Protein AF-A0A960SFA5-F1 (afdb_monomer_lite)

Sequence (368 aa):
MGEITSSYRRWLYASALLFLMIATEPLAAQTRSFDIEAGDANATLREFAKQARADVVMDRMDVQGVQTKEVSGLLEPRIALELMLQDTLLIFNEDQETGAFAVTRAPAAMLEPDAYSSAASSLDANQQLMQETEMNTSRNNWLKTLTAVLSIGLVGSGGQLAAQDNADDIFELSPFTVDESSDVGYLATNTLAGTRLNTELKDVGAAISVMTEEFFNDTGATDGATALSYALNIDVGGDQGNYAGGFTAGPTGSDQSEQRKTPQAGQRVRGLDAASLTRDYFLTDIPFDTYNTSRVTISRGPNSLLFGIGSPGGVINNSLKKANVGSNFNEISLRLGERSSHRETIDINRVILDGRLAIRIAGLNDKF

Foldseek 3Di:
DYDDDDDDDDDDDDDDDDDDDDPDDPPQQAWWFDWFAWAQQVVRVVSLCVRSVAAEAEDCVFRPPWIFHTAGDGGRSVVSVCNRCPPHQKDWDADPVRRHIYIGGHDCVVVDPPPCPVVVVVVVVVVVVVVVVPPPDDDDDDDDDDDDDDDDDDDDDDDDDDDDDDDPPPDPDDPQDDDCPPADQQDDQFDCPQPVHTGGPVPRPFDKHKGFLNNCVVQVPWWQQSVQLPPPQKFADDPNHPDPPWPDQDPVGHDCVVCVVAVNQRMAGNPAGRAFEEEVLHGDSHTDTSLFFGMWMATAAAPCVPRVRGDRRYYTYTYTDDADLADWDWDWDWDADPPRWIKIKIWTKANPDHPPDIDIDIDIDTDD

Secondary structure (DSSP, 8-st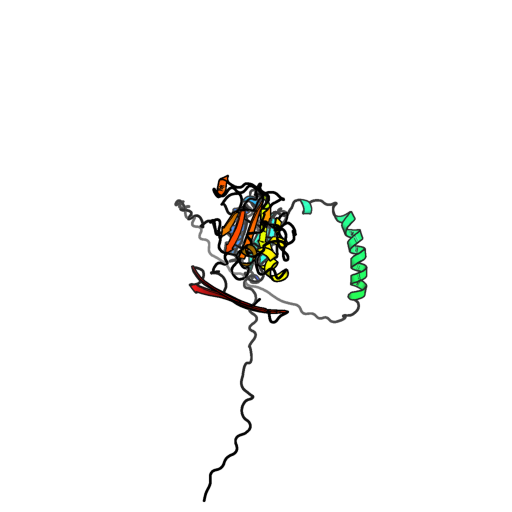ate):
--------------------------GGGS-EEEEE-SEEHHHHHHHHHHHHT--EEE-HHHHTT-EEPPEEEEE-HHHHHHHHHTTSSEEEEE-TTT--EEEEEPPGGGS-TTTTTTTHHHHHHHHHHHHHHHTT------------------------------------PPP----STT-BTTB--EESTTTSS-EEGGG--S-EEEEEHHHHHHHT--BHHHHHHTSTTEEEBSTTSSBS--S-EETTEE--TTTTT-GGGSEEETTTBPPEEEETTEE--SPPBTTSEEEEEEEES--HHHHS---TTEEEEEEEP---SS--EEEEEEEE-GGG-EEEEEEEEEEEETTTEEEEEEEEEEE-

Structure (mmCIF, N/CA/C/O backbone):
data_AF-A0A960SFA5-F1
#
_entry.id   AF-A0A960SFA5-F1
#
loop_
_atom_site.group_PDB
_atom_site.id
_atom_site.type_symbol
_atom_site.label_atom_id
_atom_site.label_alt_id
_atom_site.label_comp_id
_atom_site.label_asym_id
_atom_site.label_entity_id
_atom_site.label_seq_id
_atom_site.pdbx_PDB_ins_code
_atom_site.Cartn_x
_atom_site.Cartn_y
_atom_site.Cartn_z
_atom_site.occupancy
_atom_site.B_iso_or_equiv
_atom_site.auth_seq_id
_atom_site.auth_comp_id
_atom_site.auth_asym_id
_atom_site.auth_atom_id
_atom_site.pdbx_PDB_model_num
ATOM 1 N N . MET A 1 1 ? -16.736 -62.379 -46.482 1.00 38.84 1 MET A N 1
ATOM 2 C CA . MET A 1 1 ? -16.509 -62.678 -45.050 1.00 38.84 1 MET A CA 1
ATOM 3 C C . MET A 1 1 ? -16.143 -61.366 -44.381 1.00 38.84 1 MET A C 1
ATOM 5 O O . MET A 1 1 ? -15.127 -60.823 -44.767 1.00 38.84 1 MET A O 1
ATOM 9 N N . GLY A 1 2 ? -16.884 -60.725 -43.489 1.00 34.78 2 GLY A N 1
ATOM 10 C CA . GLY A 1 2 ? -18.150 -60.959 -42.799 1.00 34.78 2 GLY A CA 1
ATOM 11 C C . GLY A 1 2 ? -18.221 -59.874 -41.706 1.00 34.78 2 GLY A C 1
ATOM 12 O O . GLY A 1 2 ? -17.203 -59.660 -41.063 1.00 34.78 2 GLY A O 1
ATOM 13 N N . GLU A 1 3 ? -19.352 -59.155 -41.646 1.00 40.44 3 GLU A N 1
ATOM 14 C CA . GLU A 1 3 ? -20.010 -58.410 -40.536 1.00 40.44 3 GLU A CA 1
ATOM 15 C C . GLU A 1 3 ? -19.134 -57.855 -39.380 1.00 40.44 3 GLU A C 1
ATOM 17 O O . GLU A 1 3 ? -18.273 -58.530 -38.838 1.00 40.44 3 GLU A O 1
ATOM 22 N N . ILE A 1 4 ? -19.329 -56.621 -38.897 1.00 44.38 4 ILE A N 1
ATOM 23 C CA . ILE A 1 4 ? -20.439 -56.248 -38.001 1.00 44.38 4 ILE A CA 1
ATOM 24 C C . ILE A 1 4 ? -20.664 -54.718 -38.019 1.00 44.38 4 ILE A C 1
ATOM 26 O O . ILE A 1 4 ? -19.744 -53.905 -38.049 1.00 44.38 4 ILE A O 1
ATOM 30 N N . THR A 1 5 ? -21.944 -54.367 -37.990 1.00 49.69 5 THR A N 1
ATOM 31 C CA . THR A 1 5 ? -22.616 -53.060 -37.968 1.00 49.69 5 THR A CA 1
ATOM 32 C C . THR A 1 5 ? -22.427 -52.238 -36.678 1.00 49.69 5 THR A C 1
ATOM 34 O O . THR A 1 5 ? -22.402 -52.811 -35.596 1.00 49.69 5 THR A O 1
ATOM 37 N N . SER A 1 6 ? -22.515 -50.902 -36.737 1.00 35.38 6 SER A N 1
ATOM 38 C CA . SER A 1 6 ? -23.718 -50.160 -36.287 1.00 35.38 6 SER A CA 1
ATOM 39 C C . SER A 1 6 ? -23.480 -48.660 -36.026 1.00 35.38 6 SER A C 1
ATOM 41 O O . SER A 1 6 ? -22.471 -48.201 -35.504 1.00 35.38 6 SER A O 1
ATOM 43 N N . SER A 1 7 ? -24.495 -47.915 -36.436 1.00 45.75 7 SER A N 1
ATOM 44 C CA . SER A 1 7 ? -24.869 -46.530 -36.182 1.00 45.75 7 SER A CA 1
ATOM 45 C C . SER A 1 7 ? -24.975 -46.126 -34.704 1.00 45.75 7 SER A C 1
ATOM 47 O O . SER A 1 7 ? -25.856 -46.642 -34.032 1.00 45.75 7 SER A O 1
ATOM 49 N N . TYR A 1 8 ? -24.246 -45.092 -34.259 1.00 39.62 8 TYR A N 1
ATOM 50 C CA . TYR A 1 8 ? -24.641 -44.234 -33.123 1.00 39.62 8 TYR A CA 1
ATOM 51 C C . TYR A 1 8 ? -24.090 -42.805 -33.293 1.00 39.62 8 TYR A C 1
ATOM 53 O O . TYR A 1 8 ? -22.993 -42.460 -32.866 1.00 39.62 8 TYR A O 1
ATOM 61 N N . ARG A 1 9 ? -24.883 -41.948 -33.943 1.00 42.66 9 ARG A N 1
ATOM 62 C CA . ARG A 1 9 ? -24.791 -40.482 -33.873 1.00 42.66 9 ARG A CA 1
ATOM 63 C C . ARG A 1 9 ? -26.054 -40.005 -33.155 1.00 42.66 9 ARG A C 1
ATOM 65 O O . ARG A 1 9 ? -27.131 -40.466 -33.521 1.00 42.66 9 ARG A O 1
ATOM 72 N N . ARG A 1 10 ? -25.905 -39.018 -32.259 1.00 39.81 10 ARG A N 1
ATOM 73 C CA . ARG A 1 10 ? -26.945 -38.256 -31.524 1.00 39.81 10 ARG A CA 1
ATOM 74 C C . ARG A 1 10 ? -27.332 -38.811 -30.149 1.00 39.81 10 ARG A C 1
ATOM 76 O O . ARG A 1 10 ? -28.378 -39.418 -30.034 1.00 39.81 10 ARG A O 1
ATOM 83 N N . TRP A 1 11 ? -26.541 -38.505 -29.124 1.00 32.34 11 TRP A N 1
ATOM 84 C CA . TRP A 1 11 ? -26.987 -38.300 -27.735 1.00 32.34 11 TRP A CA 1
ATOM 85 C C . TRP A 1 11 ? -25.894 -37.490 -27.030 1.00 32.34 11 TRP A C 1
ATOM 87 O O . TRP A 1 11 ? -24.800 -38.016 -26.883 1.00 32.34 11 TRP A O 1
ATOM 97 N N . LEU A 1 12 ? -26.158 -36.217 -26.699 1.00 33.28 12 LEU A N 1
ATOM 98 C CA . LEU A 1 12 ? -25.535 -35.442 -25.601 1.00 33.28 12 LEU A CA 1
ATOM 99 C C . LEU A 1 12 ? -26.013 -33.973 -25.622 1.00 33.28 12 LEU A C 1
ATOM 101 O O . LEU A 1 12 ? -25.223 -33.047 -25.717 1.00 33.28 12 LEU A O 1
ATOM 105 N N . TYR A 1 13 ? -27.327 -33.756 -25.537 1.00 38.66 13 TYR A N 1
ATOM 106 C CA . TYR A 1 13 ? -27.895 -32.496 -25.043 1.00 38.66 13 TYR A CA 1
ATOM 107 C C . TYR A 1 13 ? -29.234 -32.820 -24.391 1.00 38.66 13 TYR A C 1
ATOM 109 O O . TYR A 1 13 ? -30.204 -33.040 -25.107 1.00 38.66 13 TYR A O 1
ATOM 117 N N . ALA A 1 14 ? -29.249 -32.923 -23.060 1.00 32.28 14 ALA A N 1
ATOM 118 C CA . ALA A 1 14 ? -30.380 -32.623 -22.174 1.00 32.28 14 ALA A CA 1
ATOM 119 C C . ALA A 1 14 ? -30.198 -33.352 -20.836 1.00 32.28 14 ALA A C 1
ATOM 121 O O . ALA A 1 14 ? -30.619 -34.495 -20.695 1.00 32.28 14 ALA A O 1
ATOM 122 N N . SER A 1 15 ? -29.636 -32.669 -19.840 1.00 29.66 15 SER A N 1
ATOM 123 C CA . SER A 1 15 ? -30.100 -32.827 -18.458 1.00 29.66 15 SER A CA 1
ATOM 124 C C . SER A 1 15 ? -29.521 -31.742 -17.552 1.00 29.66 15 SER A C 1
ATOM 126 O O . SER A 1 15 ? -28.318 -31.703 -17.327 1.00 29.66 15 SER A O 1
ATOM 128 N N . ALA A 1 16 ? -30.447 -30.952 -17.006 1.00 32.12 16 ALA A N 1
ATOM 129 C CA . ALA A 1 16 ? -30.447 -30.375 -15.665 1.00 32.12 16 ALA A CA 1
ATOM 130 C C . ALA A 1 16 ? -29.378 -29.332 -15.299 1.00 32.12 16 ALA A C 1
ATOM 132 O O . ALA A 1 16 ? -28.232 -29.663 -15.032 1.00 32.12 16 ALA A O 1
ATOM 133 N N . LEU A 1 17 ? -29.834 -28.091 -15.099 1.00 33.06 17 LEU A N 1
ATOM 134 C CA . LEU A 1 17 ? -29.766 -27.454 -13.778 1.00 33.06 17 LEU A CA 1
ATOM 135 C C . LEU A 1 17 ? -30.776 -26.300 -13.718 1.00 33.06 17 LEU A C 1
ATOM 137 O O . LEU A 1 17 ? -30.570 -25.216 -14.253 1.00 33.06 17 LEU A O 1
ATOM 141 N N . LEU A 1 18 ? -31.911 -26.602 -13.092 1.00 32.28 18 LEU A N 1
ATOM 142 C CA . LEU A 1 18 ? -32.918 -25.651 -12.646 1.00 32.28 18 LEU A CA 1
ATOM 143 C C . LEU A 1 18 ? -32.397 -25.072 -11.321 1.00 32.28 18 LEU A C 1
ATOM 145 O O . LEU A 1 18 ? -32.406 -25.774 -10.312 1.00 32.28 18 LEU A O 1
ATOM 149 N N . PHE A 1 19 ? -31.880 -23.844 -11.326 1.00 33.53 19 PHE A N 1
ATOM 150 C CA . PHE A 1 19 ? -31.484 -23.169 -10.090 1.00 33.53 19 PHE A CA 1
ATOM 151 C C . PHE A 1 19 ? -32.724 -22.540 -9.452 1.00 33.53 19 PHE A C 1
ATOM 153 O O . PHE A 1 19 ? -33.324 -21.609 -9.986 1.00 33.53 19 PHE A O 1
ATOM 160 N N . LEU A 1 20 ? -33.124 -23.105 -8.317 1.00 29.73 20 LEU A N 1
ATOM 161 C CA . LEU A 1 20 ? -34.130 -22.556 -7.422 1.00 29.73 20 LEU A CA 1
ATOM 162 C C . LEU A 1 20 ? -33.494 -21.355 -6.699 1.00 29.73 20 LEU A C 1
ATOM 164 O O . LEU A 1 20 ? -32.672 -21.540 -5.805 1.00 29.73 20 LEU A O 1
ATOM 168 N N . MET A 1 21 ? -33.837 -20.132 -7.108 1.00 29.00 21 MET A N 1
ATOM 169 C CA . MET A 1 21 ? -33.528 -18.921 -6.342 1.00 29.00 21 MET A CA 1
ATOM 170 C C . MET A 1 21 ? -34.365 -18.943 -5.060 1.00 29.00 21 MET A C 1
ATOM 172 O O . MET A 1 21 ? -35.566 -18.678 -5.083 1.00 29.00 21 MET A O 1
ATOM 176 N N . ILE A 1 22 ? -33.733 -19.292 -3.943 1.00 36.62 22 ILE A N 1
ATOM 177 C CA . ILE A 1 22 ? -34.253 -18.978 -2.616 1.00 36.62 22 ILE A CA 1
ATOM 178 C C . ILE A 1 22 ? -33.816 -17.539 -2.352 1.00 36.62 22 ILE A C 1
ATOM 180 O O . ILE A 1 22 ? -32.625 -17.278 -2.207 1.00 36.62 22 ILE A O 1
ATOM 184 N N . ALA A 1 23 ? -34.764 -16.604 -2.350 1.00 30.61 23 ALA A N 1
ATOM 185 C CA . ALA A 1 23 ? -34.521 -15.266 -1.835 1.00 30.61 23 ALA A CA 1
ATOM 186 C C . ALA A 1 23 ? -34.274 -15.394 -0.326 1.00 30.61 23 ALA A C 1
ATOM 188 O O . ALA A 1 23 ? -35.199 -15.633 0.448 1.00 30.61 23 ALA A O 1
ATOM 189 N N . THR A 1 24 ? -33.013 -15.328 0.084 1.00 36.66 24 THR A N 1
ATOM 190 C CA . THR A 1 24 ? -32.642 -15.089 1.476 1.00 36.66 24 THR A CA 1
ATOM 191 C C . THR A 1 24 ? -32.819 -13.601 1.722 1.00 36.66 24 THR A C 1
ATOM 193 O O . THR A 1 24 ? -32.033 -12.798 1.222 1.00 36.66 24 THR A O 1
ATOM 196 N N . GLU A 1 25 ? -33.878 -13.220 2.431 1.00 41.34 25 GLU A N 1
ATOM 197 C CA . GLU A 1 25 ? -33.972 -11.858 2.953 1.00 41.34 25 GLU A CA 1
ATOM 198 C C . GLU A 1 25 ? -32.795 -11.612 3.916 1.00 41.34 25 GLU A C 1
ATOM 200 O O . GLU A 1 25 ? -32.443 -12.520 4.682 1.00 41.34 25 GLU A O 1
ATOM 205 N N . PRO A 1 26 ? -32.154 -10.429 3.874 1.00 45.69 26 PRO A N 1
ATOM 206 C CA . PRO A 1 26 ? -31.076 -10.102 4.796 1.00 45.69 26 PRO A CA 1
ATOM 207 C C . PRO A 1 26 ? -31.598 -10.158 6.236 1.00 45.69 26 PRO A C 1
ATOM 209 O O . PRO A 1 26 ? -32.671 -9.645 6.555 1.00 45.69 26 PRO A O 1
ATOM 212 N N . LEU A 1 27 ? -30.819 -10.785 7.121 1.00 50.41 27 LEU A N 1
ATOM 213 C CA . LEU A 1 27 ? -31.164 -11.060 8.524 1.00 50.41 27 LEU A CA 1
ATOM 214 C C . LEU A 1 27 ? -31.522 -9.788 9.334 1.00 50.41 27 LEU A C 1
ATOM 216 O O . LEU A 1 27 ? -32.159 -9.889 10.384 1.00 50.41 27 LEU A O 1
ATOM 220 N N . ALA A 1 28 ? -31.140 -8.609 8.829 1.00 51.91 28 ALA A N 1
ATOM 221 C CA . ALA A 1 28 ? -31.316 -7.297 9.446 1.00 51.91 28 ALA A CA 1
ATOM 222 C C . ALA A 1 28 ? -32.725 -6.685 9.292 1.00 51.91 28 ALA A C 1
ATOM 224 O O . ALA A 1 28 ? -33.104 -5.838 10.097 1.00 51.91 28 ALA A O 1
ATOM 225 N N . ALA A 1 29 ? -33.541 -7.139 8.331 1.00 55.12 29 ALA A N 1
ATOM 226 C CA . ALA A 1 29 ? -34.894 -6.599 8.112 1.00 55.12 29 ALA A CA 1
ATOM 227 C C . ALA A 1 29 ? -35.956 -7.165 9.081 1.00 55.12 29 ALA A C 1
ATOM 229 O O . ALA A 1 29 ? -37.136 -6.825 9.014 1.00 55.12 29 ALA A O 1
ATOM 230 N N . GLN A 1 30 ? -35.568 -8.063 9.991 1.00 66.75 30 GLN A N 1
ATOM 231 C CA . GLN A 1 30 ? -36.494 -8.665 10.943 1.00 66.75 30 GLN A CA 1
ATOM 232 C C . GLN A 1 30 ? -36.740 -7.719 12.126 1.00 66.75 30 GLN A C 1
ATOM 234 O O . GLN A 1 30 ? -35.808 -7.361 12.844 1.00 66.75 30 GLN A O 1
ATOM 239 N N . THR A 1 31 ? -38.003 -7.366 12.377 1.00 81.00 31 THR A N 1
ATOM 240 C CA . THR A 1 31 ? -38.390 -6.559 13.543 1.00 81.00 31 THR A CA 1
ATOM 241 C C . THR A 1 31 ? -37.970 -7.235 14.853 1.00 81.00 31 THR A C 1
ATOM 243 O O . THR A 1 31 ? -38.150 -8.441 15.059 1.00 81.00 31 THR A O 1
ATOM 246 N N . ARG A 1 32 ? -37.378 -6.447 15.753 1.00 83.94 32 ARG A N 1
ATOM 247 C CA . ARG A 1 32 ? -36.910 -6.861 17.080 1.00 83.94 32 ARG A CA 1
ATOM 248 C C . ARG A 1 32 ? -37.584 -6.008 18.145 1.00 83.94 32 ARG A C 1
ATOM 250 O O . ARG A 1 32 ? -37.985 -4.876 17.894 1.00 83.94 32 ARG A O 1
ATOM 257 N N . SER A 1 33 ? -37.743 -6.581 19.335 1.00 87.19 33 SER A N 1
ATOM 258 C CA . SER A 1 33 ? -38.200 -5.818 20.493 1.00 87.19 33 SER A CA 1
ATOM 259 C C . SER A 1 33 ? -37.010 -5.061 21.052 1.00 87.19 33 SER A C 1
ATOM 261 O O . SER A 1 33 ? -36.034 -5.694 21.451 1.00 87.19 33 SER A O 1
ATOM 263 N N . PHE A 1 34 ? -37.122 -3.741 21.084 1.00 87.94 34 PHE A N 1
ATOM 264 C CA . PHE A 1 34 ? -36.172 -2.859 21.736 1.00 87.94 34 PHE A CA 1
ATOM 265 C C . PHE A 1 34 ? -36.773 -2.316 23.032 1.00 87.94 34 PHE A C 1
ATOM 267 O O . PHE A 1 34 ? -37.977 -2.064 23.096 1.00 87.94 34 PHE A O 1
ATOM 274 N N . ASP A 1 35 ? -35.946 -2.200 24.060 1.00 91.69 35 ASP A N 1
ATOM 275 C CA . ASP A 1 35 ? -36.236 -1.566 25.346 1.00 91.69 35 ASP A CA 1
ATOM 276 C C . ASP A 1 35 ? -34.912 -1.010 25.878 1.00 91.69 35 ASP A C 1
ATOM 278 O O . ASP A 1 35 ? -34.149 -1.713 26.542 1.00 91.69 35 ASP A O 1
ATOM 282 N N . ILE A 1 36 ? -34.561 0.194 25.431 1.00 91.69 36 ILE A N 1
ATOM 283 C CA . ILE A 1 36 ? -33.282 0.851 25.715 1.00 91.69 36 ILE A CA 1
ATOM 284 C C . ILE A 1 36 ? -33.592 2.203 26.339 1.00 91.69 36 ILE A C 1
ATOM 286 O O . ILE A 1 36 ? -34.213 3.049 25.693 1.00 91.69 36 ILE A O 1
ATOM 290 N N . GLU A 1 37 ? -33.154 2.414 27.578 1.00 90.06 37 GLU A N 1
ATOM 291 C CA . GLU A 1 37 ? -33.318 3.689 28.277 1.00 90.06 37 GLU A CA 1
ATOM 292 C C . GLU A 1 37 ? -32.420 4.785 27.674 1.00 90.06 37 GLU A C 1
ATOM 294 O O . GLU A 1 37 ? -31.368 4.521 27.085 1.00 90.06 37 GLU A O 1
ATOM 299 N N . ALA A 1 38 ? -32.819 6.048 27.842 1.00 89.50 38 ALA A N 1
ATOM 300 C CA . ALA A 1 38 ? -31.967 7.177 27.485 1.00 89.50 38 ALA A CA 1
ATOM 301 C C . ALA A 1 38 ? -30.716 7.208 28.382 1.00 89.50 38 ALA A C 1
ATOM 303 O O . ALA A 1 38 ? -30.815 7.113 29.606 1.00 89.50 38 ALA A O 1
ATOM 304 N N . GLY A 1 39 ? -29.535 7.381 27.790 1.00 90.00 39 GLY A N 1
ATOM 305 C CA . GLY A 1 39 ? -28.282 7.302 28.537 1.00 90.00 39 GLY A CA 1
ATOM 306 C C . GLY A 1 39 ? -27.039 7.527 27.687 1.00 90.00 39 GLY A C 1
ATOM 307 O O . GLY A 1 39 ? -27.120 7.954 26.535 1.00 90.00 39 GLY A O 1
ATOM 308 N N . ASP A 1 40 ? -25.870 7.249 28.269 1.00 92.44 40 ASP A N 1
ATOM 309 C CA . ASP A 1 40 ? -24.582 7.407 27.590 1.00 92.44 40 ASP A CA 1
ATOM 310 C C . ASP A 1 40 ? -24.499 6.510 26.348 1.00 92.44 40 ASP A C 1
ATOM 312 O O . ASP A 1 40 ? -24.702 5.296 26.438 1.00 92.44 40 ASP A O 1
ATOM 316 N N . ALA A 1 41 ? -24.156 7.110 25.204 1.00 88.75 41 ALA A N 1
ATOM 317 C CA . ALA A 1 41 ? -24.164 6.454 23.901 1.00 88.75 41 ALA A CA 1
ATOM 318 C C . ALA A 1 41 ? -23.316 5.177 23.857 1.00 88.75 41 ALA A C 1
ATOM 320 O O . ALA A 1 41 ? -23.690 4.213 23.196 1.00 88.75 41 ALA A O 1
ATOM 321 N N . ASN A 1 42 ? -22.198 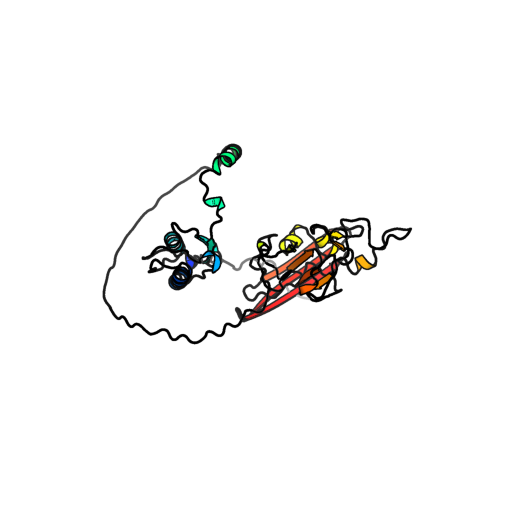5.114 24.586 1.00 89.06 42 ASN A N 1
ATOM 322 C CA . ASN A 1 42 ? -21.366 3.912 24.609 1.00 89.06 42 ASN A CA 1
ATOM 323 C C . ASN A 1 42 ? -22.065 2.746 25.330 1.00 89.06 42 ASN A C 1
ATOM 325 O O . ASN A 1 42 ? -21.846 1.587 24.975 1.00 89.06 42 ASN A O 1
ATOM 329 N N . ALA A 1 43 ? -22.892 3.025 26.340 1.00 90.12 43 ALA A N 1
ATOM 330 C CA . ALA A 1 43 ? -23.656 2.003 27.051 1.00 90.12 43 ALA A CA 1
ATOM 331 C C . ALA A 1 43 ? -24.885 1.568 26.242 1.00 90.12 43 ALA A C 1
ATOM 333 O O . ALA A 1 43 ? -25.077 0.375 25.997 1.00 90.12 43 ALA A O 1
ATOM 334 N N . THR A 1 44 ? -25.667 2.533 25.767 1.00 92.44 44 THR A N 1
ATOM 335 C CA . THR A 1 44 ? -26.931 2.287 25.068 1.00 92.44 44 THR A CA 1
ATOM 336 C C . THR A 1 44 ? -26.721 1.661 23.688 1.00 92.44 44 THR A C 1
ATOM 338 O O . THR A 1 44 ? -27.484 0.780 23.303 1.00 92.44 44 THR A O 1
ATOM 341 N N . LEU A 1 45 ? -25.649 1.999 22.951 1.00 91.06 45 LEU A N 1
ATOM 342 C CA . LEU A 1 45 ? -25.357 1.376 21.644 1.00 91.06 45 LEU A CA 1
ATOM 343 C C . LEU A 1 45 ? -24.928 -0.090 21.774 1.00 91.06 45 LEU A C 1
ATOM 345 O O . LEU A 1 45 ? -25.220 -0.910 20.904 1.00 91.06 45 LEU A O 1
ATOM 349 N N . ARG A 1 46 ? -24.282 -0.457 22.888 1.00 89.12 46 ARG A N 1
ATOM 350 C CA . ARG A 1 46 ? -23.983 -1.866 23.202 1.00 89.12 46 ARG A CA 1
ATOM 351 C C . ARG A 1 46 ? -25.245 -2.637 23.547 1.00 89.12 46 ARG A C 1
ATOM 353 O O . ARG A 1 46 ? -25.346 -3.821 23.233 1.00 89.12 46 ARG A O 1
ATOM 360 N N . GLU A 1 47 ? -26.180 -1.991 24.229 1.00 89.94 47 GLU A N 1
ATOM 361 C CA . GLU A 1 47 ? -27.476 -2.579 24.543 1.00 89.94 47 GLU A CA 1
ATOM 362 C C . GLU A 1 47 ? -28.319 -2.770 23.280 1.00 89.94 47 GLU A C 1
ATOM 364 O O . GLU A 1 47 ? -28.843 -3.863 23.057 1.00 89.94 47 GLU A O 1
ATOM 369 N N . PHE A 1 48 ? -28.310 -1.780 22.386 1.00 93.44 48 PHE A N 1
ATOM 370 C CA . PHE A 1 48 ? -28.872 -1.893 21.047 1.00 93.44 48 PHE A CA 1
ATOM 371 C C . PHE A 1 48 ? -28.288 -3.081 20.279 1.00 93.44 48 PHE A C 1
ATOM 373 O O . PHE A 1 48 ? -29.054 -3.925 19.821 1.00 93.44 48 PHE A O 1
ATOM 380 N N . ALA A 1 49 ? -26.959 -3.220 20.209 1.00 90.56 49 ALA A N 1
ATOM 381 C CA . ALA A 1 49 ? -26.305 -4.342 19.525 1.00 90.56 49 ALA A CA 1
ATOM 382 C C . ALA A 1 49 ? -26.795 -5.709 20.043 1.00 90.56 49 ALA A C 1
ATOM 384 O O . ALA A 1 49 ? -27.122 -6.614 19.270 1.00 90.56 49 ALA A O 1
ATOM 385 N N . LYS A 1 50 ? -26.924 -5.844 21.372 1.00 90.00 50 LYS A N 1
ATOM 386 C CA . LYS A 1 50 ? -27.422 -7.068 22.023 1.00 90.00 50 LYS A CA 1
ATOM 387 C C . LYS A 1 50 ? -28.877 -7.369 21.662 1.00 90.00 50 LYS A C 1
ATOM 389 O O . LYS A 1 50 ? -29.201 -8.526 21.390 1.00 90.00 50 LYS A O 1
ATOM 394 N N . GLN A 1 51 ? -29.746 -6.358 21.673 1.00 88.44 51 GLN A N 1
ATOM 395 C CA . GLN A 1 51 ? -31.176 -6.516 21.386 1.00 88.44 51 GLN A CA 1
ATOM 396 C C . GLN A 1 51 ? -31.443 -6.716 19.881 1.00 88.44 51 GLN A C 1
ATOM 398 O O . GLN A 1 51 ? -32.274 -7.545 19.502 1.00 88.44 51 GLN A O 1
ATOM 403 N N . ALA A 1 52 ? -30.671 -6.044 19.023 1.00 86.88 52 ALA A N 1
ATOM 404 C CA . ALA A 1 52 ? -30.716 -6.179 17.569 1.00 86.88 52 ALA A CA 1
ATOM 405 C C . ALA A 1 52 ? -30.146 -7.519 17.075 1.00 86.88 52 ALA A C 1
ATOM 407 O O . ALA A 1 52 ? -30.574 -8.012 16.030 1.00 86.88 52 ALA A O 1
ATOM 408 N N . ARG A 1 53 ? -29.214 -8.122 17.834 1.00 87.25 53 ARG A N 1
ATOM 409 C CA . ARG A 1 53 ? -28.337 -9.221 17.383 1.00 87.25 53 ARG A CA 1
ATOM 410 C C . ARG A 1 53 ? -27.567 -8.850 16.112 1.00 87.25 53 ARG A C 1
ATOM 412 O O . ARG A 1 53 ? -27.435 -9.671 15.209 1.00 87.25 53 ARG A O 1
ATOM 419 N N . ALA A 1 54 ? -27.107 -7.606 16.065 1.00 83.38 54 ALA A N 1
ATOM 420 C CA . ALA A 1 54 ? -26.318 -7.050 14.980 1.00 83.38 54 ALA A CA 1
ATOM 421 C C . ALA A 1 54 ? -25.005 -6.514 15.550 1.00 83.38 54 ALA A C 1
ATOM 423 O O . ALA A 1 54 ? -24.974 -6.009 16.678 1.00 83.38 54 ALA A O 1
ATOM 424 N N . ASP A 1 55 ? -23.936 -6.625 14.772 1.00 84.56 55 ASP A N 1
ATOM 425 C CA . ASP A 1 55 ? -22.651 -6.056 15.150 1.00 84.56 55 ASP A CA 1
ATOM 426 C C . ASP A 1 55 ? -22.717 -4.534 15.024 1.00 84.56 55 ASP A C 1
ATOM 428 O O . ASP A 1 55 ? -23.200 -4.000 14.027 1.00 84.56 55 ASP A O 1
ATOM 432 N N . VAL A 1 56 ? -22.250 -3.832 16.055 1.00 87.31 56 VAL A N 1
ATOM 433 C CA . VAL A 1 56 ? -22.179 -2.368 16.068 1.00 87.31 56 VAL A CA 1
ATOM 434 C C . VAL A 1 56 ? -20.728 -1.959 16.258 1.00 87.31 56 VAL A C 1
ATOM 436 O O . VAL A 1 56 ? -20.130 -2.216 17.306 1.00 87.31 56 VAL A O 1
ATOM 439 N N . VAL A 1 57 ? -20.166 -1.318 15.241 1.00 87.31 57 VAL A N 1
ATOM 440 C CA . VAL A 1 57 ? -18.812 -0.770 15.240 1.00 87.31 57 VAL A CA 1
ATOM 441 C C . VAL A 1 57 ? -18.897 0.714 15.577 1.00 87.31 57 VAL A C 1
ATOM 443 O O . VAL A 1 57 ? -19.628 1.464 14.937 1.00 87.31 57 VAL A O 1
ATOM 446 N N . MET A 1 58 ? -18.161 1.147 16.595 1.00 86.75 58 MET A N 1
ATOM 447 C CA . MET A 1 58 ? -18.139 2.541 17.038 1.00 86.75 58 MET A CA 1
ATOM 448 C C . MET A 1 58 ? -16.793 2.880 17.676 1.00 86.75 58 MET A C 1
ATOM 450 O O . MET A 1 58 ? -16.218 2.052 18.389 1.00 86.75 58 MET A O 1
ATOM 454 N N . ASP A 1 59 ? -16.311 4.103 17.459 1.00 86.56 59 ASP A N 1
ATOM 455 C CA . ASP A 1 59 ? -15.143 4.626 18.167 1.00 86.56 59 ASP A CA 1
ATOM 456 C C . ASP A 1 59 ? -15.572 5.214 19.519 1.00 86.56 59 ASP A C 1
ATOM 458 O O . ASP A 1 59 ? -16.534 5.981 19.613 1.00 86.56 59 ASP A O 1
ATOM 462 N N . ARG A 1 60 ? -14.837 4.878 20.587 1.00 80.56 60 ARG A N 1
ATOM 463 C CA . ARG A 1 60 ? -15.071 5.413 21.934 1.00 80.56 60 ARG A CA 1
ATOM 464 C C . ARG A 1 60 ? -15.002 6.943 21.953 1.00 80.56 60 ARG A C 1
ATOM 466 O O . ARG A 1 60 ? -15.740 7.547 22.723 1.00 80.56 60 ARG A O 1
ATOM 473 N N . MET A 1 61 ? -14.131 7.553 21.151 1.00 79.25 61 MET A N 1
ATOM 474 C CA . MET A 1 61 ? -13.942 9.004 21.103 1.00 79.25 61 MET A CA 1
ATOM 475 C C . MET A 1 61 ? -15.113 9.725 20.420 1.00 79.25 61 MET A C 1
ATOM 477 O O . MET A 1 61 ? -15.468 10.832 20.826 1.00 79.25 61 MET A O 1
ATOM 481 N N . ASP A 1 62 ? -15.758 9.078 19.448 1.00 83.25 62 ASP A N 1
ATOM 482 C CA . ASP A 1 62 ? -16.903 9.636 18.723 1.00 83.25 62 ASP A CA 1
ATOM 483 C C . ASP A 1 62 ? -18.173 9.661 19.576 1.00 83.25 62 ASP A C 1
ATOM 485 O O . ASP A 1 62 ? -18.922 10.641 19.548 1.00 83.25 62 ASP A O 1
ATOM 489 N N . VAL A 1 63 ? -18.390 8.609 20.372 1.00 87.69 63 VAL A N 1
ATOM 490 C CA . VAL A 1 63 ? -19.590 8.451 21.213 1.00 87.69 63 VAL A CA 1
ATOM 491 C C . VAL A 1 63 ? -19.447 9.067 22.610 1.00 87.69 63 VAL A C 1
ATOM 493 O O . VAL A 1 63 ? -20.427 9.158 23.350 1.00 87.69 63 VAL A O 1
ATOM 496 N N . GLN A 1 64 ? -18.245 9.507 22.999 1.00 85.12 64 GLN A N 1
ATOM 497 C CA . GLN A 1 64 ? -17.985 10.026 24.342 1.00 85.12 64 GLN A CA 1
ATOM 498 C C . GLN A 1 64 ? -18.797 11.296 24.635 1.00 85.12 64 GLN A C 1
ATOM 500 O O . GLN A 1 64 ? -18.679 12.313 23.948 1.00 85.12 64 GLN A O 1
ATOM 505 N N . GLY A 1 65 ? -19.576 11.261 25.719 1.00 82.50 65 GLY A N 1
ATOM 506 C CA . GLY A 1 65 ? -20.356 12.410 26.184 1.00 82.50 65 GLY A CA 1
ATOM 507 C C . GLY A 1 65 ? -21.626 12.682 25.374 1.00 82.50 65 GLY A C 1
ATOM 508 O O . GLY A 1 65 ? -22.278 13.698 25.615 1.00 82.50 65 GLY A O 1
ATOM 509 N N . VAL A 1 66 ? -21.993 11.797 24.442 1.00 89.06 66 VAL A N 1
ATOM 510 C CA . VAL A 1 66 ? -23.280 11.846 23.739 1.00 89.06 66 VAL A CA 1
ATOM 511 C C . VAL A 1 66 ? -24.325 11.082 24.549 1.00 89.06 66 VAL A C 1
ATOM 513 O O . VAL A 1 66 ? -24.059 9.989 25.045 1.00 89.06 66 VAL A O 1
ATOM 516 N N . GLN A 1 67 ? -25.517 11.662 24.685 1.00 91.25 67 GLN A N 1
ATOM 517 C CA . GLN A 1 67 ? -26.669 11.019 25.313 1.00 91.25 67 GLN A CA 1
ATOM 518 C C . GLN A 1 67 ? -27.655 10.605 24.226 1.00 91.25 67 GLN A C 1
ATOM 520 O O . GLN A 1 67 ? -28.042 11.434 23.402 1.00 91.25 67 GLN A O 1
ATOM 525 N N . THR A 1 68 ? -28.041 9.337 24.211 1.00 92.50 68 THR A N 1
ATOM 526 C CA . THR A 1 68 ? -29.011 8.798 23.255 1.00 92.50 68 THR A CA 1
ATOM 527 C C . THR A 1 68 ? -30.413 8.852 23.830 1.00 92.50 68 THR A C 1
ATOM 529 O O . THR A 1 68 ? -30.601 8.900 25.048 1.00 92.50 68 THR A O 1
ATOM 532 N N . LYS A 1 69 ? -31.412 8.819 22.951 1.00 90.81 69 LYS A N 1
ATOM 533 C CA . LYS A 1 69 ? -32.813 8.772 23.362 1.00 90.81 69 LYS A CA 1
ATOM 534 C C . LYS A 1 69 ? -33.246 7.361 23.738 1.00 90.81 69 LYS A C 1
ATOM 536 O O . LYS A 1 69 ? -32.639 6.379 23.321 1.00 90.81 69 LYS A O 1
ATOM 541 N N . GLU A 1 70 ? -34.321 7.304 24.515 1.00 91.19 70 GLU A N 1
ATOM 542 C CA . GLU A 1 70 ? -35.024 6.064 24.812 1.00 91.19 70 GLU A CA 1
ATOM 543 C C . GLU A 1 70 ? -35.662 5.512 23.534 1.00 91.19 70 GLU A C 1
ATOM 545 O O . GLU A 1 70 ? -36.277 6.257 22.764 1.00 91.19 70 GLU A O 1
ATOM 550 N N . VAL A 1 71 ? -35.535 4.204 23.328 1.00 91.12 71 VAL A N 1
ATOM 551 C CA . VAL A 1 71 ? -36.197 3.489 22.239 1.00 91.12 71 VAL A CA 1
ATOM 552 C C . VAL A 1 71 ? -36.837 2.232 22.794 1.00 91.12 71 VAL A C 1
ATOM 554 O O . VAL A 1 71 ? -36.154 1.322 23.261 1.00 91.12 71 VAL A O 1
ATOM 557 N N . SER A 1 72 ? -38.164 2.177 22.702 1.00 86.31 72 SER A N 1
ATOM 558 C CA . SER A 1 72 ? -38.957 1.038 23.144 1.00 86.31 72 SER A CA 1
ATOM 559 C C . SER A 1 72 ? -39.986 0.628 22.087 1.00 86.31 72 SER A C 1
ATOM 561 O O . SER A 1 72 ? -40.607 1.460 21.422 1.00 86.31 72 SER A O 1
ATOM 563 N N . GLY A 1 73 ? -40.163 -0.682 21.907 1.00 85.94 73 GLY A N 1
ATOM 564 C CA . GLY A 1 73 ? -41.155 -1.264 21.004 1.00 85.94 73 GLY A CA 1
ATOM 565 C C . GLY A 1 73 ? -40.589 -2.228 19.962 1.00 85.94 73 GLY A C 1
ATOM 566 O O . GLY A 1 73 ? -39.396 -2.511 19.902 1.00 85.94 73 GLY A O 1
ATOM 567 N N . LEU A 1 74 ? -41.485 -2.771 19.136 1.00 87.56 74 LEU A N 1
ATOM 568 C CA . LEU A 1 74 ? -41.133 -3.653 18.023 1.00 87.56 74 LEU A CA 1
ATOM 569 C C . LEU A 1 74 ? -40.740 -2.809 16.813 1.00 87.56 74 LEU A C 1
ATOM 571 O O . LEU A 1 74 ? -41.608 -2.268 16.129 1.00 87.56 74 LEU A O 1
ATOM 575 N N . LEU A 1 75 ? -39.440 -2.700 16.565 1.00 86.69 75 LEU A N 1
ATOM 576 C CA . LEU A 1 75 ? -38.873 -1.870 15.507 1.00 86.69 75 LEU A CA 1
ATOM 577 C C . LEU A 1 75 ? -37.890 -2.689 14.674 1.00 86.69 75 LEU A C 1
ATOM 579 O O . LEU A 1 75 ? -37.335 -3.688 15.131 1.00 86.69 75 LEU A O 1
ATOM 583 N N . GLU A 1 76 ? -37.666 -2.276 13.435 1.00 88.75 76 GLU A N 1
ATOM 584 C CA . GLU A 1 76 ? -36.505 -2.756 12.688 1.00 88.75 76 GLU A CA 1
ATOM 585 C C . GLU A 1 76 ? -35.235 -2.150 13.308 1.00 88.75 76 GLU A C 1
ATOM 587 O O . GLU A 1 76 ? -35.267 -0.975 13.689 1.00 88.75 76 GLU A O 1
ATOM 592 N N . PRO A 1 77 ? -34.121 -2.901 13.415 1.00 89.06 77 PRO A N 1
ATOM 593 C CA . PRO A 1 77 ? -32.880 -2.409 14.016 1.00 89.06 77 PRO A CA 1
ATOM 594 C C . PRO A 1 77 ? -32.425 -1.049 13.478 1.00 89.06 77 PRO A C 1
ATOM 596 O O . PRO A 1 77 ? -32.095 -0.162 14.258 1.00 89.06 77 PRO A O 1
ATOM 599 N N . ARG A 1 78 ? -32.508 -0.840 12.162 1.00 87.25 78 ARG A N 1
ATOM 600 C CA . ARG A 1 78 ? -32.212 0.448 11.523 1.00 87.25 78 ARG A CA 1
ATOM 601 C C . ARG A 1 78 ? -33.061 1.597 12.076 1.00 87.25 78 ARG A C 1
ATOM 603 O O . ARG A 1 78 ? -32.522 2.646 12.408 1.00 87.25 78 ARG A O 1
ATOM 610 N N . ILE A 1 79 ? -34.374 1.396 12.181 1.00 88.19 79 ILE A N 1
ATOM 611 C CA . ILE A 1 79 ? -35.324 2.416 12.651 1.00 88.19 79 ILE A CA 1
ATOM 612 C C . ILE A 1 79 ? -35.102 2.700 14.139 1.00 88.19 79 ILE A C 1
ATOM 614 O O . ILE A 1 79 ? -35.135 3.850 14.569 1.00 88.19 79 ILE A O 1
ATOM 618 N N . ALA A 1 80 ? -34.854 1.655 14.930 1.00 88.19 80 ALA A N 1
ATOM 619 C CA . ALA A 1 80 ? -34.522 1.802 16.341 1.00 88.19 80 ALA A CA 1
ATOM 620 C C . ALA A 1 80 ? -33.237 2.619 16.531 1.00 88.19 80 ALA A C 1
ATOM 622 O O . ALA A 1 80 ? -33.226 3.547 17.336 1.00 88.19 80 A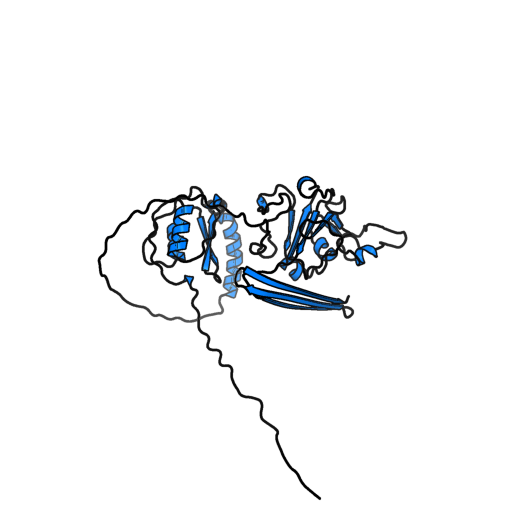LA A O 1
ATOM 623 N N . LEU A 1 81 ? -32.191 2.340 15.751 1.00 90.44 81 LEU A N 1
ATOM 624 C CA . LEU A 1 81 ? -30.940 3.093 15.808 1.00 90.44 81 LEU A CA 1
ATOM 625 C C . LEU A 1 81 ? -31.125 4.554 15.372 1.00 90.44 81 LEU A C 1
ATOM 627 O O . LEU A 1 81 ? -30.594 5.460 16.007 1.00 90.44 81 LEU A O 1
ATOM 631 N N . GLU A 1 82 ? -31.930 4.803 14.340 1.00 90.81 82 GLU A N 1
ATOM 632 C CA . GLU A 1 82 ? -32.256 6.158 13.885 1.00 90.81 82 GLU A CA 1
ATOM 633 C C . GLU A 1 82 ? -32.993 6.976 14.956 1.00 90.81 82 GLU A C 1
ATOM 635 O O . GLU A 1 82 ? -32.618 8.116 15.230 1.00 90.81 82 GLU A O 1
ATOM 640 N N . LEU A 1 83 ? -33.996 6.392 15.618 1.00 89.00 83 LEU A N 1
ATOM 641 C CA . LEU A 1 83 ? -34.716 7.049 16.716 1.00 89.00 83 LEU A CA 1
ATOM 642 C C . LEU A 1 83 ? -33.811 7.306 17.926 1.00 89.00 83 LEU A C 1
ATOM 644 O O . LEU A 1 83 ? -33.898 8.358 18.559 1.00 89.00 83 LEU A O 1
ATOM 648 N N . MET A 1 84 ? -32.923 6.361 18.219 1.00 90.12 84 MET A N 1
ATOM 649 C CA . MET A 1 84 ? -31.986 6.433 19.335 1.00 90.12 84 MET A CA 1
ATOM 650 C C . MET A 1 84 ? -30.949 7.549 19.153 1.00 90.12 84 MET A C 1
ATOM 652 O O . MET A 1 84 ? -30.580 8.219 20.123 1.00 90.12 84 MET A O 1
ATOM 656 N N . LEU A 1 85 ? -30.493 7.753 17.914 1.00 92.69 85 LEU A N 1
ATOM 657 C CA . LEU A 1 85 ? -29.503 8.766 17.544 1.00 92.69 85 LEU A CA 1
ATOM 658 C C . LEU A 1 85 ? -30.128 10.103 17.123 1.00 92.69 85 LEU A C 1
ATOM 660 O O . LEU A 1 85 ? -29.403 11.056 16.826 1.00 92.69 85 LEU A O 1
ATOM 664 N N . GLN A 1 86 ? -31.456 10.210 17.132 1.00 85.94 86 GLN A N 1
ATOM 665 C CA . GLN A 1 86 ? -32.150 11.445 16.798 1.00 85.94 86 GLN A CA 1
ATOM 666 C C . GLN A 1 86 ? -31.716 12.590 17.728 1.00 85.94 86 GLN A C 1
ATOM 668 O O . GLN A 1 86 ? -31.660 12.430 18.946 1.0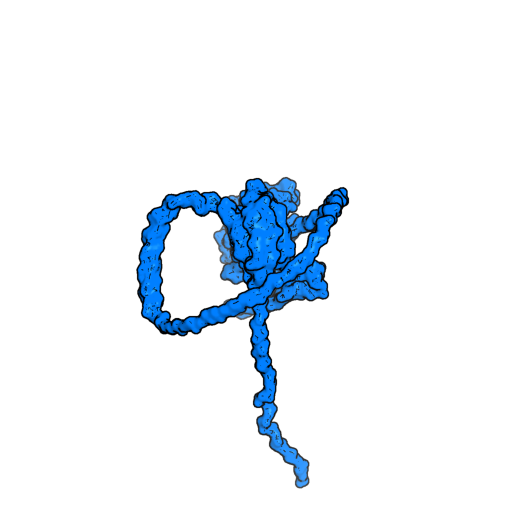0 85.94 86 GLN A O 1
ATOM 673 N N . ASP A 1 87 ? -31.455 13.764 17.150 1.00 79.81 87 ASP A N 1
ATOM 674 C CA . ASP A 1 87 ? -30.945 14.965 17.835 1.00 79.81 87 ASP A CA 1
ATOM 675 C C . ASP A 1 87 ? -29.562 14.793 18.489 1.00 79.81 87 ASP A C 1
ATOM 677 O O . ASP A 1 87 ? -29.139 15.615 19.305 1.00 79.81 87 ASP A O 1
ATOM 681 N N . THR A 1 88 ? -28.826 13.748 18.105 1.00 87.38 88 THR A N 1
ATOM 682 C CA . THR A 1 88 ? -27.407 13.603 18.426 1.00 87.38 88 THR A CA 1
ATOM 683 C C . THR A 1 88 ? -26.546 14.002 17.230 1.00 87.38 88 THR A C 1
ATOM 685 O O . THR A 1 88 ? -27.016 14.130 16.102 1.00 87.38 88 THR A O 1
ATOM 688 N N . LEU A 1 89 ? -25.249 14.191 17.470 1.00 85.31 89 LEU A N 1
ATOM 689 C CA . LEU A 1 89 ? -24.268 14.372 16.398 1.00 85.31 89 LEU A CA 1
ATOM 690 C C . LEU A 1 89 ? -23.782 13.037 15.826 1.00 85.31 89 LEU A C 1
ATOM 692 O O . LEU A 1 89 ? -22.768 13.025 15.139 1.00 85.31 89 LEU A O 1
ATOM 696 N N . LEU A 1 90 ? -24.429 11.919 16.151 1.00 87.75 90 LEU A N 1
ATOM 697 C CA . LEU A 1 90 ? -24.038 10.604 15.667 1.00 87.75 90 LEU A CA 1
ATOM 698 C C . LEU A 1 90 ? -24.857 10.246 14.431 1.00 87.75 90 LEU A C 1
ATOM 700 O O . LEU A 1 90 ? -26.069 10.440 14.384 1.00 87.75 90 LEU A O 1
ATOM 704 N N . ILE A 1 91 ? -24.170 9.704 13.439 1.00 87.69 91 ILE A N 1
ATOM 705 C CA . ILE A 1 91 ? -24.745 9.123 12.232 1.00 87.69 91 ILE A CA 1
ATOM 706 C C . ILE A 1 91 ? -24.361 7.652 12.179 1.00 87.69 91 ILE A C 1
ATOM 708 O O . ILE A 1 91 ? -23.395 7.229 12.815 1.00 87.69 91 ILE A O 1
ATOM 712 N N . PHE A 1 92 ? -25.113 6.868 11.416 1.00 89.56 92 PHE A N 1
ATOM 713 C CA . PHE A 1 92 ? -24.802 5.462 11.227 1.00 89.56 92 PHE A CA 1
ATOM 714 C C . PHE A 1 92 ? -24.870 5.062 9.756 1.00 89.56 92 PHE A C 1
ATOM 716 O O . PHE A 1 92 ? -25.617 5.644 8.967 1.00 89.56 92 PHE A O 1
ATOM 723 N N . ASN A 1 93 ? -24.090 4.048 9.402 1.00 86.31 93 ASN A N 1
ATOM 724 C CA . ASN A 1 93 ? -24.166 3.342 8.131 1.00 86.31 93 ASN A CA 1
ATOM 725 C C . ASN A 1 93 ? -24.382 1.849 8.417 1.00 86.31 93 ASN A C 1
ATOM 727 O O . ASN A 1 93 ? -23.847 1.334 9.393 1.00 86.31 93 ASN A O 1
ATOM 731 N N . GLU A 1 94 ? -25.183 1.173 7.601 1.00 85.25 94 GLU A N 1
ATOM 732 C CA . GLU A 1 94 ? -25.412 -0.270 7.701 1.00 85.25 94 GLU A CA 1
ATOM 733 C C . GLU A 1 94 ? -24.799 -0.945 6.477 1.00 85.25 94 GLU A C 1
ATOM 735 O O . GLU A 1 94 ? -25.120 -0.590 5.338 1.00 85.25 94 GLU A O 1
ATOM 740 N N . ASP A 1 95 ? -23.950 -1.932 6.722 1.00 80.94 95 ASP A N 1
ATOM 741 C CA . ASP A 1 95 ? -23.404 -2.798 5.688 1.00 80.94 95 ASP A CA 1
ATOM 742 C C . ASP A 1 95 ? -24.498 -3.755 5.185 1.00 80.94 95 ASP A C 1
ATOM 744 O O . ASP A 1 95 ? -25.073 -4.527 5.953 1.00 80.94 95 ASP A O 1
ATOM 748 N N . GLN A 1 96 ? -24.796 -3.703 3.885 1.00 72.94 96 GLN A N 1
ATOM 749 C CA . GLN A 1 96 ? -25.870 -4.498 3.282 1.00 72.94 96 GLN A CA 1
ATOM 750 C C . GLN A 1 96 ? -25.541 -5.992 3.147 1.00 72.94 96 GLN A C 1
ATOM 752 O O . GLN A 1 96 ? -26.462 -6.792 2.983 1.00 72.94 96 GLN A O 1
ATOM 757 N N . GLU A 1 97 ? -24.265 -6.382 3.209 1.00 65.69 97 GLU A N 1
ATOM 758 C CA . GLU A 1 97 ? -23.844 -7.783 3.131 1.00 65.69 97 GLU A CA 1
ATOM 759 C C . GLU A 1 97 ? -23.840 -8.447 4.511 1.00 65.69 97 GLU A C 1
ATOM 761 O O . GLU A 1 97 ? -24.261 -9.599 4.648 1.00 65.69 97 GLU A O 1
ATOM 766 N N . THR A 1 98 ? -23.392 -7.721 5.539 1.00 71.06 98 THR A N 1
ATOM 767 C CA . THR A 1 98 ? -23.203 -8.269 6.893 1.00 71.06 98 THR A CA 1
ATOM 768 C C . THR A 1 98 ? -24.320 -7.900 7.873 1.00 71.06 98 THR A C 1
ATOM 770 O O . THR A 1 98 ? -24.519 -8.605 8.864 1.00 71.06 98 THR A O 1
ATOM 773 N N . GLY A 1 99 ? -25.080 -6.831 7.609 1.00 74.31 99 GLY A N 1
ATOM 774 C CA . GLY A 1 99 ? -26.075 -6.277 8.535 1.00 74.31 99 GLY A CA 1
ATOM 775 C C . GLY A 1 99 ? -25.458 -5.576 9.751 1.00 74.31 99 GLY A C 1
ATOM 776 O O . GLY A 1 99 ? -26.155 -5.348 10.742 1.00 74.31 99 GLY A O 1
ATOM 777 N N . ALA A 1 100 ? -24.154 -5.280 9.711 1.00 80.75 100 ALA A N 1
ATOM 778 C CA . ALA A 1 100 ? -23.449 -4.563 10.766 1.00 80.75 100 ALA A CA 1
ATOM 779 C C . ALA A 1 100 ? -23.688 -3.048 10.668 1.00 80.75 100 ALA A C 1
ATOM 781 O O . ALA A 1 100 ? -23.754 -2.484 9.576 1.00 80.75 100 ALA A O 1
ATOM 782 N N . PHE A 1 101 ? -23.768 -2.375 11.816 1.00 86.62 101 PHE A N 1
ATOM 783 C CA . PHE A 1 101 ? -23.947 -0.927 11.917 1.00 86.62 101 PHE A CA 1
ATOM 784 C C . PHE A 1 101 ? -22.638 -0.246 12.323 1.00 86.62 101 PHE A C 1
ATOM 786 O O . PHE A 1 101 ? -22.095 -0.523 13.388 1.00 86.62 101 PHE A O 1
ATOM 793 N N . ALA A 1 102 ? -22.146 0.693 11.521 1.00 88.81 102 ALA A N 1
ATOM 794 C CA . ALA A 1 102 ? -21.038 1.572 11.880 1.00 88.81 102 ALA A CA 1
ATOM 795 C C . ALA A 1 102 ? -21.585 2.927 12.349 1.00 88.81 102 ALA A C 1
ATOM 797 O O . ALA A 1 102 ? -22.238 3.616 11.569 1.00 88.81 102 ALA A O 1
ATOM 798 N N . VAL A 1 103 ? -21.326 3.312 13.602 1.00 89.31 103 VAL A N 1
ATOM 799 C CA . VAL A 1 103 ? -21.769 4.584 14.200 1.00 89.31 103 VAL A CA 1
ATOM 800 C C . VAL A 1 103 ? -20.579 5.528 14.349 1.00 89.31 103 VAL A C 1
ATOM 802 O O . VAL A 1 103 ? -19.587 5.181 14.989 1.00 89.31 103 VAL A O 1
ATOM 805 N N . THR A 1 104 ? -20.687 6.730 13.782 1.00 88.56 104 THR A N 1
ATOM 806 C CA . THR A 1 104 ? -19.627 7.752 13.769 1.00 88.56 104 THR A CA 1
ATOM 807 C C . THR A 1 104 ? -20.194 9.140 14.046 1.00 88.56 104 THR A C 1
ATOM 809 O O . THR A 1 104 ? -21.404 9.367 13.971 1.00 88.56 104 THR A O 1
ATOM 812 N N . ARG A 1 105 ? -19.334 10.105 14.383 1.00 87.44 105 ARG A N 1
ATOM 813 C CA . ARG A 1 105 ? -19.765 11.491 14.608 1.00 87.44 105 ARG A CA 1
ATOM 814 C C . ARG A 1 105 ? -19.855 12.274 13.295 1.00 87.44 105 ARG A C 1
ATOM 816 O O . ARG A 1 105 ? -18.899 12.333 12.527 1.00 87.44 105 ARG A O 1
ATOM 823 N N . ALA A 1 106 ? -20.987 12.935 13.063 1.00 79.00 106 ALA A N 1
ATOM 824 C CA . ALA A 1 106 ? -21.201 13.810 11.922 1.00 79.00 106 ALA A CA 1
ATOM 825 C C . ALA A 1 106 ? -20.171 14.960 11.910 1.00 79.00 106 ALA A C 1
ATOM 827 O O . ALA A 1 106 ? -19.970 15.623 12.937 1.00 79.00 106 ALA A O 1
ATOM 828 N N . PRO A 1 107 ? -19.526 15.239 10.763 1.00 67.38 107 PRO A N 1
ATOM 829 C CA . PRO A 1 107 ? -18.579 16.339 10.646 1.00 67.38 107 PRO A CA 1
ATOM 830 C C . PRO A 1 107 ? -19.294 17.685 10.821 1.00 67.38 107 PRO A C 1
ATOM 832 O O . PRO A 1 107 ? -20.362 17.916 10.255 1.00 67.38 107 PRO A O 1
ATOM 835 N N . ALA A 1 108 ? -18.674 18.614 11.556 1.00 54.59 108 ALA A N 1
ATOM 836 C CA . ALA A 1 108 ? -19.246 19.926 11.893 1.00 54.59 108 ALA A CA 1
ATOM 837 C C . ALA A 1 108 ? -19.701 20.763 10.675 1.00 54.59 108 ALA A C 1
ATOM 839 O O . ALA A 1 108 ? -20.564 21.623 10.812 1.00 54.59 108 ALA A O 1
ATOM 840 N N . ALA A 1 109 ? -19.178 20.479 9.476 1.00 51.31 109 ALA A N 1
ATOM 841 C CA . ALA A 1 109 ? -19.590 21.109 8.220 1.00 51.31 109 ALA A CA 1
ATOM 842 C C . ALA A 1 109 ? -21.056 20.828 7.821 1.00 51.31 109 ALA A C 1
ATOM 844 O O . ALA A 1 109 ? -21.603 21.545 6.990 1.00 51.31 109 ALA A O 1
ATOM 845 N N . MET A 1 110 ? -21.702 19.813 8.407 1.00 49.19 110 MET A N 1
ATOM 846 C CA . MET A 1 110 ? -23.120 19.499 8.181 1.00 49.19 110 MET A CA 1
ATOM 847 C C . MET A 1 110 ? -24.080 20.294 9.088 1.00 49.19 110 MET A C 1
ATOM 849 O O . MET A 1 110 ? -25.292 20.152 8.952 1.00 49.19 110 MET A O 1
ATOM 853 N N . LEU A 1 111 ? -23.563 21.123 10.007 1.00 51.00 111 LEU A N 1
ATOM 854 C CA . LEU A 1 111 ? -24.349 21.857 11.013 1.00 51.00 111 LEU A CA 1
ATOM 855 C C . LEU A 1 111 ? -24.544 23.356 10.694 1.00 51.00 111 LEU A C 1
ATOM 857 O O . LEU A 1 111 ? -25.186 24.058 11.473 1.00 51.00 111 LEU A O 1
ATOM 861 N N . GLU A 1 112 ? -24.009 23.864 9.579 1.00 44.22 112 GLU A N 1
ATOM 862 C CA . GLU A 1 112 ? -24.120 25.281 9.190 1.00 44.22 112 GLU A CA 1
ATOM 863 C C . GLU A 1 112 ? -25.318 25.514 8.237 1.00 44.22 112 GLU A C 1
ATOM 865 O O . GLU A 1 112 ? -25.346 24.931 7.148 1.00 44.22 112 GLU A O 1
ATOM 870 N N . PRO A 1 113 ? -26.296 26.382 8.578 1.00 44.72 113 PRO A N 1
ATOM 871 C CA . PRO A 1 113 ? -27.509 26.599 7.772 1.00 44.72 113 PRO A CA 1
ATOM 872 C C . PRO A 1 113 ? -27.290 27.284 6.408 1.00 44.72 113 PRO A C 1
ATOM 874 O O . PRO A 1 113 ? -28.205 27.298 5.585 1.00 44.72 113 PRO A O 1
ATOM 877 N N . ASP A 1 114 ? -26.095 27.824 6.138 1.00 40.56 114 ASP A N 1
ATOM 878 C CA . ASP A 1 114 ? -25.886 28.797 5.052 1.00 40.56 114 ASP A CA 1
ATOM 879 C C . ASP A 1 114 ? -25.024 28.275 3.882 1.00 40.56 114 ASP A C 1
ATOM 881 O O . ASP A 1 114 ? -24.799 28.981 2.894 1.00 40.56 114 ASP A O 1
ATOM 885 N N . ALA A 1 115 ? -24.582 27.014 3.919 1.00 40.19 115 ALA A N 1
ATOM 886 C CA . ALA A 1 115 ? -23.718 26.431 2.883 1.00 40.19 115 ALA A CA 1
ATOM 887 C C . ALA A 1 115 ? -24.443 26.048 1.567 1.00 40.19 115 ALA A C 1
ATOM 889 O O . ALA A 1 115 ? -23.822 25.506 0.653 1.00 40.19 115 ALA A O 1
ATOM 890 N N . TYR A 1 116 ? -25.739 26.353 1.427 1.00 42.47 116 TYR A N 1
ATOM 891 C CA . TYR A 1 116 ? -26.553 25.973 0.261 1.00 42.47 116 TYR A CA 1
ATOM 892 C C . TYR A 1 116 ? -26.691 27.048 -0.835 1.00 42.47 116 TYR A C 1
ATOM 894 O O . TYR A 1 116 ? -27.220 26.756 -1.906 1.00 42.47 116 TYR A O 1
ATOM 902 N N . SER A 1 117 ? -26.182 28.270 -0.643 1.00 43.97 117 SER A N 1
ATOM 903 C CA . SER A 1 117 ? -26.364 29.354 -1.633 1.00 43.97 117 SER A CA 1
ATOM 904 C C . SER A 1 117 ? -25.442 29.250 -2.866 1.00 43.97 117 SER A C 1
ATOM 906 O O . SER A 1 117 ? -25.779 29.732 -3.945 1.00 43.97 117 SER A O 1
ATOM 908 N N . SER A 1 118 ? -24.296 28.566 -2.764 1.00 43.47 118 SER A N 1
ATOM 909 C CA . SER A 1 118 ? -23.365 28.378 -3.894 1.00 43.47 118 SER A CA 1
ATOM 910 C C . SER A 1 118 ? -23.486 27.019 -4.594 1.00 43.47 118 SER A C 1
ATOM 912 O O . SER A 1 118 ? -23.029 26.884 -5.727 1.00 43.47 118 SER A O 1
ATOM 914 N N . ALA A 1 119 ? -24.120 26.029 -3.956 1.00 41.97 119 ALA A N 1
ATOM 915 C CA . ALA A 1 119 ? -24.390 24.716 -4.546 1.00 41.97 119 ALA A CA 1
ATOM 916 C C . ALA A 1 119 ? -25.705 24.688 -5.350 1.00 41.97 119 ALA A C 1
ATOM 918 O O . ALA A 1 119 ? -25.801 23.979 -6.347 1.00 41.97 119 ALA A O 1
ATOM 919 N N . ALA A 1 120 ? -26.705 25.497 -4.980 1.00 41.59 120 ALA A N 1
ATOM 920 C CA . ALA A 1 120 ? -27.983 25.549 -5.696 1.00 41.59 120 ALA A CA 1
ATOM 921 C C . ALA A 1 120 ? -27.837 26.022 -7.158 1.00 41.59 120 ALA A C 1
ATOM 923 O O . ALA A 1 120 ? -28.477 25.478 -8.052 1.00 41.59 120 ALA A O 1
ATOM 924 N N . SER A 1 121 ? -26.922 26.959 -7.435 1.00 47.66 121 SER A N 1
ATOM 925 C CA . SER A 1 121 ? -26.702 27.486 -8.791 1.00 47.66 121 SER A CA 1
ATOM 926 C C . SER A 1 121 ? -26.004 26.502 -9.740 1.00 47.66 121 SER A C 1
ATOM 928 O O . SER A 1 121 ? -26.154 26.616 -10.957 1.00 47.66 121 SER A O 1
ATOM 930 N N . SER A 1 122 ? -25.266 25.520 -9.212 1.00 49.12 122 SER A N 1
ATOM 931 C CA . SER A 1 122 ? -24.640 24.452 -10.003 1.00 49.12 122 SER A CA 1
ATOM 932 C C . SER A 1 122 ? -25.515 23.198 -10.107 1.00 49.12 122 SER A C 1
ATOM 934 O O . SER A 1 122 ? -25.377 22.442 -11.072 1.00 49.12 122 SER A O 1
ATOM 936 N N . LEU A 1 123 ? -26.458 22.995 -9.177 1.00 48.75 123 LEU A N 1
ATOM 937 C CA . LEU A 1 123 ? -27.497 21.971 -9.298 1.00 48.75 123 LEU A CA 1
ATOM 938 C C . LEU A 1 123 ? -28.548 22.331 -10.354 1.00 48.75 123 LEU A C 1
ATOM 940 O O . LEU A 1 123 ? -28.910 21.450 -11.129 1.00 48.75 123 LEU A O 1
ATOM 944 N N . ASP A 1 124 ? -28.968 23.594 -10.467 1.00 50.91 124 ASP A N 1
ATOM 945 C CA . ASP A 1 124 ? -29.942 24.017 -11.490 1.00 50.91 124 ASP A CA 1
ATOM 946 C C . ASP A 1 124 ? -29.426 23.772 -12.923 1.00 50.91 124 ASP A C 1
ATOM 948 O O . ASP A 1 124 ? -30.178 23.356 -13.808 1.00 50.91 124 ASP A O 1
ATOM 952 N N . ALA A 1 125 ? -28.117 23.946 -13.146 1.00 50.62 125 ALA A N 1
ATOM 953 C CA . ALA A 1 125 ? -27.470 23.683 -14.433 1.00 50.62 125 ALA A CA 1
ATOM 954 C C . ALA A 1 125 ? -27.399 22.182 -14.778 1.00 50.62 125 ALA A C 1
ATOM 956 O O . ALA A 1 125 ? -27.493 21.807 -15.946 1.00 50.62 125 ALA A O 1
ATOM 957 N N . ASN A 1 126 ? -27.269 21.314 -13.769 1.00 49.19 126 ASN A N 1
ATOM 958 C CA . ASN A 1 126 ? -27.214 19.862 -13.955 1.00 49.19 126 ASN A CA 1
ATOM 959 C C . ASN A 1 126 ? -28.611 19.213 -13.976 1.00 49.19 126 ASN A C 1
ATOM 961 O O . ASN A 1 126 ? -28.812 18.214 -14.663 1.00 49.19 126 ASN A O 1
ATOM 965 N N . GLN A 1 127 ? -29.605 19.798 -13.302 1.00 51.31 127 GLN A N 1
ATOM 966 C CA . GLN A 1 127 ? -30.997 19.335 -13.325 1.00 51.31 127 GLN A CA 1
ATOM 967 C C . GLN A 1 127 ? -31.687 19.597 -14.669 1.00 51.31 127 GLN A C 1
ATOM 969 O O . GLN A 1 127 ? -32.493 18.777 -15.105 1.00 51.31 127 GLN A O 1
ATOM 974 N N . GLN A 1 128 ? -31.336 20.680 -15.372 1.00 50.16 128 GLN A N 1
ATOM 975 C CA . GLN A 1 128 ? -31.829 20.924 -16.735 1.00 50.16 128 GLN A CA 1
ATOM 976 C C . GLN A 1 128 ? -31.305 19.883 -17.739 1.00 50.16 128 GLN A C 1
ATOM 978 O O . GLN A 1 128 ? -32.050 19.456 -18.618 1.00 50.16 128 GLN A O 1
ATOM 983 N N . LEU A 1 129 ? -30.068 19.405 -17.560 1.00 49.69 129 LEU A N 1
ATOM 984 C CA . LEU A 1 129 ? -29.475 18.336 -18.377 1.00 49.69 129 LEU A CA 1
ATOM 985 C C . LEU A 1 129 ? -30.092 16.955 -18.076 1.00 49.69 129 LEU A C 1
ATOM 987 O O . LEU A 1 129 ? -30.239 16.127 -18.977 1.00 49.69 129 LEU A O 1
ATOM 991 N N . MET A 1 130 ? -30.498 16.723 -16.824 1.00 42.38 130 MET A N 1
ATOM 992 C CA . MET A 1 130 ? -31.168 15.489 -16.388 1.00 42.38 130 MET A CA 1
ATOM 993 C C . MET A 1 130 ? -32.650 15.449 -16.809 1.00 42.38 130 MET A C 1
ATOM 995 O O . MET A 1 130 ? -33.159 14.398 -17.194 1.00 42.38 130 MET A O 1
ATOM 999 N N . GLN A 1 131 ? -33.346 16.593 -16.843 1.00 43.22 131 GLN A N 1
ATOM 1000 C CA . GLN A 1 131 ? -34.744 16.657 -17.299 1.00 43.22 131 GLN A CA 1
ATOM 1001 C C . GLN A 1 131 ? -34.914 16.370 -18.799 1.00 43.22 131 GLN A C 1
ATOM 1003 O O . GLN A 1 131 ? -35.941 15.815 -19.195 1.00 43.22 131 GLN A O 1
ATOM 1008 N N . GLU A 1 132 ? -33.918 16.685 -19.635 1.00 44.38 132 GLU A N 1
ATOM 1009 C CA . GLU A 1 132 ? -33.925 16.270 -21.046 1.00 44.38 132 GLU A CA 1
ATOM 1010 C C . GLU A 1 132 ? -33.709 14.759 -21.221 1.00 44.38 132 GLU A C 1
ATOM 1012 O O . GLU A 1 132 ? -34.200 14.178 -22.191 1.00 44.38 132 GLU A O 1
ATOM 1017 N N . THR A 1 133 ? -33.026 14.101 -20.280 1.00 45.34 133 THR A N 1
ATOM 1018 C CA . THR A 1 133 ? -32.722 12.664 -20.358 1.00 45.34 133 THR A CA 1
ATOM 1019 C C . THR A 1 133 ? -33.789 11.775 -19.708 1.00 45.34 133 THR A C 1
ATOM 1021 O O . THR A 1 133 ? -34.011 10.660 -20.182 1.00 45.34 133 THR A O 1
ATOM 1024 N N . GLU A 1 134 ? -34.528 12.258 -18.705 1.00 42.25 134 GLU A N 1
ATOM 1025 C CA . GLU A 1 134 ? -35.543 11.461 -17.991 1.00 42.25 134 GLU A CA 1
ATOM 1026 C C . GLU A 1 134 ? -36.954 11.467 -18.615 1.00 42.25 134 GLU A C 1
ATOM 1028 O O . GLU A 1 134 ? -37.811 10.673 -18.219 1.00 42.25 134 GLU A O 1
ATOM 1033 N N . MET A 1 135 ? -37.224 12.269 -19.654 1.00 34.66 135 MET A N 1
ATOM 1034 C CA . MET A 1 135 ? -38.555 12.318 -20.289 1.00 34.66 135 MET A CA 1
ATOM 1035 C C . MET A 1 135 ? -38.942 11.088 -21.145 1.00 34.66 135 MET A C 1
ATOM 1037 O O . MET A 1 135 ? -40.032 11.079 -21.719 1.00 34.66 135 MET A O 1
ATOM 1041 N N . ASN A 1 136 ? -38.121 10.029 -21.230 1.00 38.41 136 ASN A N 1
ATOM 1042 C CA . ASN A 1 136 ? -38.375 8.894 -22.137 1.00 38.41 136 ASN A CA 1
ATOM 1043 C C . ASN A 1 136 ? -38.594 7.516 -21.485 1.00 38.41 136 ASN A C 1
ATOM 1045 O O . ASN A 1 136 ? -38.426 6.499 -22.155 1.00 38.41 136 ASN A O 1
ATOM 1049 N N . THR A 1 137 ? -39.024 7.426 -20.221 1.00 39.56 137 THR A N 1
ATOM 1050 C CA . THR A 1 137 ? -39.467 6.113 -19.705 1.00 39.56 137 THR A CA 1
ATOM 1051 C C . THR A 1 137 ? -40.676 6.211 -18.783 1.00 39.56 137 THR A C 1
ATOM 1053 O O . THR A 1 137 ? -40.605 6.175 -17.561 1.00 39.56 137 THR A O 1
ATOM 1056 N N . SER A 1 138 ? -41.838 6.320 -19.419 1.00 38.59 138 SER A N 1
ATOM 1057 C CA . SER A 1 138 ? -43.147 6.099 -18.813 1.00 38.59 138 SER A CA 1
ATOM 1058 C C . SER A 1 138 ? -43.355 4.605 -18.516 1.00 38.59 138 SER A C 1
ATOM 1060 O O . SER A 1 138 ? -43.158 3.779 -19.407 1.00 38.59 138 SER A O 1
ATOM 1062 N N . ARG A 1 139 ? -43.895 4.264 -17.333 1.00 33.78 139 ARG A N 1
ATOM 1063 C CA . ARG A 1 139 ? -45.325 3.910 -17.128 1.00 33.78 139 ARG A CA 1
ATOM 1064 C C . ARG A 1 139 ? -45.562 2.780 -16.100 1.00 33.78 139 ARG A C 1
ATOM 1066 O O . ARG A 1 139 ? -45.038 1.685 -16.243 1.00 33.78 139 ARG A O 1
ATOM 1073 N N . ASN A 1 140 ? -46.560 3.041 -15.243 1.00 36.94 140 ASN A N 1
ATOM 1074 C CA . ASN A 1 140 ? -47.461 2.131 -14.503 1.00 36.94 140 ASN A CA 1
ATOM 1075 C C . ASN A 1 140 ? -46.963 1.507 -13.185 1.00 36.94 140 ASN A C 1
ATOM 1077 O O . ASN A 1 140 ? -46.082 0.663 -13.176 1.00 36.94 140 ASN A O 1
ATOM 1081 N N . ASN A 1 141 ? -47.471 1.987 -12.038 1.00 33.16 141 ASN A N 1
ATOM 1082 C CA . ASN A 1 141 ? -48.786 1.695 -11.411 1.00 33.16 141 ASN A CA 1
ATOM 1083 C C . ASN A 1 141 ? -48.847 0.276 -10.847 1.00 33.16 141 ASN A C 1
ATOM 1085 O O . ASN A 1 141 ? -48.802 -0.645 -11.650 1.00 33.16 141 ASN A O 1
ATOM 1089 N N . TRP A 1 142 ? -49.122 0.108 -9.541 1.00 40.12 142 TRP A N 1
ATOM 1090 C CA . TRP A 1 142 ? -50.477 -0.186 -9.017 1.00 40.12 142 TRP A CA 1
ATOM 1091 C C . TRP A 1 142 ? -50.494 -0.868 -7.626 1.00 40.12 142 TRP A C 1
ATOM 1093 O O . TRP A 1 142 ? -49.709 -1.755 -7.324 1.00 40.12 142 TRP A O 1
ATOM 1103 N N . LEU A 1 143 ? -51.452 -0.414 -6.812 1.00 28.41 143 LEU A N 1
ATOM 1104 C CA . LEU A 1 143 ? -51.830 -0.738 -5.428 1.00 28.41 143 LEU A CA 1
ATOM 1105 C C . LEU A 1 143 ? -51.736 -2.208 -4.951 1.00 28.41 143 LEU A C 1
ATOM 1107 O O . LEU A 1 143 ? -52.102 -3.114 -5.701 1.00 28.41 143 LEU A O 1
ATOM 1111 N N . LYS A 1 144 ? -51.536 -2.382 -3.624 1.00 32.34 144 LYS A N 1
ATOM 1112 C CA . LYS A 1 144 ? -52.506 -2.930 -2.616 1.00 32.34 144 LYS A CA 1
ATOM 1113 C C . LYS A 1 144 ? -51.776 -3.265 -1.291 1.00 32.34 144 LYS A C 1
ATOM 1115 O O . LYS A 1 144 ? -50.852 -4.058 -1.314 1.00 32.34 144 LYS A O 1
ATOM 1120 N N . THR A 1 145 ? -51.955 -2.546 -0.175 1.00 35.06 145 THR A N 1
ATOM 1121 C CA . THR A 1 145 ? -53.045 -2.534 0.844 1.00 35.06 145 THR A CA 1
ATOM 1122 C C . THR A 1 145 ? -53.163 -3.761 1.769 1.00 35.06 145 THR A C 1
ATOM 1124 O O . THR A 1 145 ? -53.523 -4.826 1.278 1.00 35.06 145 THR A O 1
ATOM 1127 N N . LEU A 1 146 ? -53.116 -3.472 3.091 1.00 31.66 146 LEU A N 1
ATOM 1128 C CA . LEU A 1 146 ? -53.943 -4.016 4.205 1.00 31.66 146 LEU A CA 1
ATOM 1129 C C . LEU A 1 146 ? -53.664 -5.484 4.656 1.00 31.66 146 LEU A C 1
ATOM 1131 O O . LEU A 1 146 ? -53.460 -6.339 3.815 1.00 31.66 146 LEU A O 1
ATOM 1135 N N . THR A 1 147 ? -53.694 -5.932 5.929 1.00 27.70 147 THR A N 1
ATOM 1136 C CA . THR A 1 147 ? -54.387 -5.504 7.173 1.00 27.70 147 THR A CA 1
ATOM 1137 C C . THR A 1 147 ? -53.977 -6.398 8.373 1.00 27.70 147 THR A C 1
ATOM 1139 O O . THR A 1 147 ? -53.733 -7.577 8.147 1.00 27.70 147 THR A O 1
ATOM 1142 N N . ALA A 1 148 ? -54.133 -5.868 9.605 1.00 24.53 148 ALA A N 1
ATOM 1143 C CA . ALA A 1 148 ? -54.682 -6.508 10.834 1.00 24.53 148 ALA A CA 1
ATOM 1144 C C . ALA A 1 148 ? -53.926 -7.669 11.541 1.00 24.53 148 ALA A C 1
ATOM 1146 O O . ALA A 1 148 ? -53.389 -8.538 10.879 1.00 24.53 148 ALA A O 1
ATOM 1147 N N . VAL A 1 149 ? -53.967 -7.912 12.864 1.00 27.98 149 VAL A N 1
ATOM 1148 C CA . VAL A 1 149 ? -54.264 -7.221 14.148 1.00 27.98 149 VAL A CA 1
ATOM 1149 C C . VAL A 1 149 ? -54.255 -8.337 15.232 1.00 27.98 149 VAL A C 1
ATOM 1151 O O . VAL A 1 149 ? -54.699 -9.444 14.950 1.00 27.98 149 VAL A O 1
ATOM 1154 N N . LEU A 1 150 ? -53.854 -7.998 16.470 1.00 28.11 150 LEU A N 1
ATOM 1155 C CA . LEU A 1 150 ? -54.155 -8.664 17.764 1.00 28.11 150 LEU A CA 1
ATOM 1156 C C . LEU A 1 150 ? -53.458 -9.989 18.149 1.00 28.11 150 LEU A C 1
ATOM 1158 O O . LEU A 1 150 ? -53.767 -11.042 17.608 1.00 28.11 150 LEU A O 1
ATOM 1162 N N . SER A 1 151 ? -52.739 -9.965 19.282 1.00 25.30 151 SER A N 1
ATOM 1163 C CA . SER A 1 151 ? -53.246 -10.559 20.538 1.00 25.30 151 SER A CA 1
ATOM 1164 C C . SER A 1 151 ? -52.345 -10.239 21.742 1.00 25.30 151 SER A C 1
ATOM 1166 O O . SER A 1 151 ? -51.144 -10.485 21.725 1.00 25.30 151 SER A O 1
ATOM 1168 N N . ILE A 1 152 ? -52.982 -9.698 22.782 1.00 32.19 152 ILE A N 1
ATOM 1169 C CA . ILE A 1 152 ? -52.489 -9.394 24.132 1.00 32.19 152 ILE A CA 1
ATOM 1170 C C . ILE A 1 152 ? -52.586 -10.648 25.021 1.00 32.19 152 ILE A C 1
ATOM 1172 O O . ILE A 1 152 ? -53.588 -11.357 24.953 1.00 32.19 152 ILE A O 1
ATOM 1176 N N . GLY A 1 153 ? -51.621 -10.841 25.928 1.00 26.62 153 GLY A N 1
ATOM 1177 C CA . GLY A 1 153 ? -51.771 -11.641 27.157 1.00 26.62 153 GLY A CA 1
ATOM 1178 C C . GLY A 1 153 ? -50.410 -11.942 27.812 1.00 26.62 153 GLY A C 1
ATOM 1179 O O . GLY A 1 153 ? -49.629 -12.683 27.237 1.00 26.62 153 GLY A O 1
ATOM 1180 N N . LEU A 1 154 ? -49.963 -11.207 28.837 1.00 26.80 154 LEU A N 1
ATOM 1181 C CA . LEU A 1 154 ? -50.260 -11.258 30.288 1.00 26.80 154 LEU A CA 1
ATOM 1182 C C . LEU A 1 154 ? -49.286 -12.145 31.114 1.00 26.80 154 LEU A C 1
ATOM 1184 O O . LEU A 1 154 ? -49.242 -13.355 30.934 1.00 26.80 154 LEU A O 1
ATOM 1188 N N . VAL A 1 155 ? -48.688 -11.504 32.137 1.00 30.16 155 VAL A N 1
ATOM 1189 C CA . VAL A 1 155 ? -48.153 -12.017 33.428 1.00 30.16 155 VAL A CA 1
ATOM 1190 C C . VAL A 1 155 ? -46.698 -12.506 33.498 1.00 30.16 155 VAL A C 1
ATOM 1192 O O . VAL A 1 155 ? -46.326 -13.482 32.860 1.00 30.16 155 VAL A O 1
ATOM 1195 N N . GLY A 1 156 ? -45.937 -11.930 34.445 1.00 27.45 156 GLY A N 1
ATOM 1196 C CA . GLY A 1 156 ? -44.881 -12.677 35.144 1.00 27.45 156 GLY A CA 1
ATOM 1197 C C . GLY A 1 156 ? -43.699 -11.874 35.684 1.00 27.45 156 GLY A C 1
ATOM 1198 O O . GLY A 1 156 ? -42.590 -12.023 35.198 1.00 27.45 156 GLY A O 1
ATOM 1199 N N . SER A 1 157 ? -43.922 -11.061 36.715 1.00 31.67 157 SER A N 1
ATOM 1200 C CA . SER A 1 157 ? -42.901 -10.416 37.553 1.00 31.67 157 SER A CA 1
ATOM 1201 C C . SER A 1 157 ? -41.871 -11.390 38.148 1.00 31.67 157 SER A C 1
ATOM 1203 O O . SER A 1 157 ? -42.256 -12.413 38.714 1.00 31.67 157 SER A O 1
ATOM 1205 N N . GLY A 1 158 ? -40.592 -11.003 38.143 1.00 30.48 158 GLY A N 1
ATOM 1206 C CA . GLY A 1 158 ? -39.521 -11.698 38.860 1.00 30.48 158 GLY A CA 1
ATOM 1207 C C . GLY A 1 158 ? -38.176 -10.988 38.732 1.00 30.48 158 GLY A C 1
ATOM 1208 O O . GLY A 1 158 ? -37.303 -11.446 38.006 1.00 30.48 158 GLY A O 1
ATOM 1209 N N . GLY A 1 159 ? -38.022 -9.850 39.413 1.00 31.80 159 GLY A N 1
ATOM 1210 C CA . GLY A 1 159 ? -36.734 -9.176 39.544 1.00 31.80 159 GLY A CA 1
ATOM 1211 C C . GLY A 1 159 ? -35.782 -9.966 40.442 1.00 31.80 159 GLY A C 1
ATOM 1212 O O . GLY A 1 159 ? -36.134 -10.324 41.566 1.00 31.80 159 GLY A O 1
ATOM 1213 N N . GLN A 1 160 ? -34.562 -10.180 39.959 1.00 30.66 160 GLN A N 1
ATOM 1214 C CA . GLN A 1 160 ? -33.411 -10.540 40.777 1.00 30.66 160 GLN A CA 1
ATOM 1215 C C . GLN A 1 160 ? -32.185 -9.804 40.237 1.00 30.66 160 GLN A C 1
ATOM 1217 O O . GLN A 1 160 ? -31.602 -10.165 39.221 1.00 30.66 160 GLN A O 1
ATOM 1222 N N . LEU A 1 161 ? -31.843 -8.728 40.947 1.00 31.52 161 LEU A N 1
ATOM 1223 C CA . LEU A 1 161 ? -30.565 -8.034 40.881 1.00 31.52 161 LEU A CA 1
ATOM 1224 C C . LEU A 1 161 ? -29.461 -9.029 41.261 1.00 31.52 161 LEU A C 1
ATOM 1226 O O . LEU A 1 161 ? -29.373 -9.438 42.421 1.00 31.52 161 LEU A O 1
ATOM 1230 N N . ALA A 1 162 ? -28.639 -9.425 40.292 1.00 32.38 162 ALA A N 1
ATOM 1231 C CA . ALA A 1 162 ? -27.388 -10.128 40.541 1.00 32.38 162 ALA A CA 1
ATOM 1232 C C . ALA A 1 162 ? -26.237 -9.122 40.459 1.00 32.38 162 ALA A C 1
ATOM 1234 O O . ALA A 1 162 ? -26.097 -8.383 39.486 1.00 32.38 162 ALA A O 1
ATOM 1235 N N . ALA A 1 163 ? -25.473 -9.080 41.546 1.00 28.52 163 ALA A N 1
ATOM 1236 C CA . ALA A 1 163 ? -24.345 -8.204 41.780 1.00 28.52 163 ALA A CA 1
ATOM 1237 C C . ALA A 1 163 ? -23.229 -8.396 40.741 1.00 28.52 163 ALA A C 1
ATOM 1239 O O . ALA A 1 163 ? -22.954 -9.501 40.281 1.00 28.52 163 ALA A O 1
ATOM 1240 N N . GLN A 1 164 ? -22.594 -7.277 40.413 1.00 33.16 164 GLN A N 1
ATOM 1241 C CA . GLN A 1 164 ? -21.499 -7.131 39.469 1.00 33.1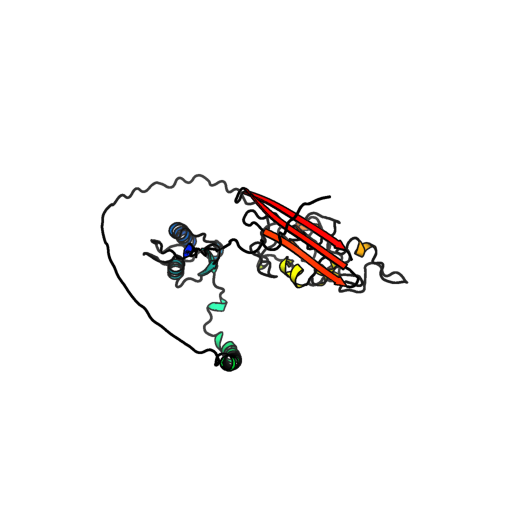6 164 GLN A CA 1
ATOM 1242 C C . GLN A 1 164 ? -20.209 -7.715 40.065 1.00 33.16 164 GLN A C 1
ATOM 1244 O O . GLN A 1 164 ? -19.609 -7.123 40.962 1.00 33.16 164 GLN A O 1
ATOM 1249 N N . ASP A 1 165 ? -19.804 -8.883 39.571 1.00 35.94 165 ASP A N 1
ATOM 1250 C CA . ASP A 1 165 ? -18.502 -9.490 39.847 1.00 35.94 165 ASP A CA 1
ATOM 1251 C C . ASP A 1 165 ? -17.490 -8.867 38.869 1.00 35.94 165 ASP A C 1
ATOM 1253 O O . ASP A 1 165 ? -17.443 -9.216 37.690 1.00 35.94 165 ASP A O 1
ATOM 1257 N N . ASN A 1 166 ? -16.752 -7.848 39.321 1.00 43.97 166 ASN A N 1
ATOM 1258 C CA . ASN A 1 166 ? -15.629 -7.287 38.568 1.00 43.97 166 ASN A CA 1
ATOM 1259 C C . ASN A 1 166 ? -14.414 -8.195 38.788 1.00 43.97 166 ASN A C 1
ATOM 1261 O O . ASN A 1 166 ? -13.658 -8.006 39.741 1.00 43.97 166 ASN A O 1
ATOM 1265 N N . ALA A 1 167 ? -14.245 -9.181 37.911 1.00 42.78 167 ALA A N 1
ATOM 1266 C CA . ALA A 1 167 ? -12.954 -9.811 37.686 1.00 42.78 167 ALA A CA 1
ATOM 1267 C C . ALA A 1 167 ? -12.202 -8.979 36.641 1.00 42.78 167 ALA A C 1
ATOM 1269 O O . ALA A 1 167 ? -12.760 -8.652 35.597 1.00 42.78 167 ALA A O 1
ATOM 1270 N N . ASP A 1 168 ? -10.961 -8.614 36.950 1.00 48.09 168 ASP A N 1
ATOM 1271 C CA . ASP A 1 168 ? -10.041 -7.927 36.048 1.00 48.09 168 ASP A CA 1
ATOM 1272 C C . ASP A 1 168 ? -9.963 -8.654 34.692 1.00 48.09 168 ASP A C 1
ATOM 1274 O O . ASP A 1 168 ? -9.339 -9.713 34.578 1.00 48.09 168 ASP A O 1
ATOM 1278 N N . ASP A 1 169 ? -10.590 -8.083 33.660 1.00 51.09 169 ASP A N 1
ATOM 1279 C CA . ASP A 1 169 ? -10.435 -8.537 32.280 1.00 51.09 169 ASP A CA 1
ATOM 1280 C C . ASP A 1 169 ? -8.969 -8.335 31.872 1.00 51.09 169 ASP A C 1
ATOM 1282 O O . ASP A 1 169 ? -8.492 -7.220 31.639 1.00 51.09 169 ASP A O 1
ATOM 1286 N N . ILE A 1 170 ? -8.222 -9.437 31.803 1.00 54.91 170 ILE A N 1
ATOM 1287 C CA . ILE A 1 170 ? -6.909 -9.472 31.166 1.00 54.91 170 ILE A CA 1
ATOM 1288 C C . ILE A 1 170 ? -7.148 -9.228 29.674 1.00 54.91 170 ILE A C 1
ATOM 1290 O O . ILE A 1 170 ? -7.520 -10.135 28.933 1.00 54.91 170 ILE A O 1
ATOM 1294 N N . PHE A 1 171 ? -6.953 -7.987 29.231 1.00 56.25 171 PHE A N 1
ATOM 1295 C CA . PHE A 1 171 ? -7.021 -7.642 27.816 1.00 56.25 171 PHE A CA 1
ATOM 1296 C C . PHE A 1 171 ? -5.792 -8.200 27.095 1.00 56.25 171 PHE A C 1
ATOM 1298 O O . PHE A 1 171 ? -4.682 -7.678 27.224 1.00 56.25 171 PHE A O 1
ATOM 1305 N N . GLU A 1 172 ? -5.989 -9.259 26.314 1.00 51.78 172 GLU A N 1
ATOM 1306 C CA . GLU A 1 172 ? -5.024 -9.660 25.297 1.00 51.78 172 GLU A CA 1
ATOM 1307 C C . GLU A 1 172 ? -5.053 -8.604 24.185 1.00 51.78 172 GLU A C 1
ATOM 1309 O O . GLU A 1 172 ? -6.024 -8.482 23.437 1.00 51.78 172 GLU A O 1
ATOM 1314 N N . LEU A 1 173 ? -4.014 -7.768 24.127 1.00 54.09 173 LEU A N 1
ATOM 1315 C CA . LEU A 1 173 ? -3.885 -6.772 23.070 1.00 54.09 173 LEU A CA 1
ATOM 1316 C C . LEU A 1 173 ? -3.726 -7.495 21.733 1.00 54.09 173 LEU A C 1
ATOM 1318 O O . LEU A 1 173 ? -2.846 -8.345 21.580 1.00 54.09 173 LEU A O 1
ATOM 1322 N N . SER A 1 174 ? -4.552 -7.123 20.756 1.00 53.03 174 SER A N 1
ATOM 1323 C CA . SER A 1 174 ? -4.409 -7.605 19.387 1.00 53.03 174 SER A CA 1
ATOM 1324 C C . SER A 1 174 ? -2.984 -7.332 18.895 1.00 53.03 174 SER A C 1
ATOM 1326 O O . SER A 1 174 ? -2.496 -6.205 19.062 1.00 53.03 174 SER A O 1
ATOM 1328 N N . PRO A 1 175 ? -2.306 -8.313 18.275 1.00 54.19 175 PRO A N 1
ATOM 1329 C CA . PRO A 1 175 ? -0.995 -8.077 17.697 1.00 54.19 175 PRO A CA 1
ATOM 1330 C C . PRO A 1 175 ? -1.092 -6.929 16.690 1.00 54.19 175 PRO A C 1
ATOM 1332 O O . PRO A 1 175 ? -2.048 -6.858 15.916 1.00 54.19 175 PRO A O 1
ATOM 1335 N N . PHE A 1 176 ? -0.110 -6.026 16.721 1.00 58.34 176 PHE A N 1
ATOM 1336 C CA . PHE A 1 176 ? -0.051 -4.828 15.883 1.00 58.34 176 PHE A CA 1
ATOM 1337 C C . PHE A 1 176 ? -0.038 -5.216 14.401 1.00 58.34 176 PHE A C 1
ATOM 1339 O O . PHE A 1 176 ? 1.009 -5.448 13.797 1.00 58.34 176 PHE A O 1
ATOM 1346 N N . THR A 1 177 ? -1.223 -5.326 13.821 1.00 61.16 177 THR A N 1
ATOM 1347 C CA . THR A 1 177 ? -1.437 -5.657 12.423 1.00 61.16 177 THR A CA 1
ATOM 1348 C C . THR A 1 177 ? -2.243 -4.528 11.819 1.00 61.16 177 THR A C 1
ATOM 1350 O O . THR A 1 177 ? -3.196 -4.027 12.408 1.00 61.16 177 THR A O 1
ATOM 1353 N N . VAL A 1 178 ? -1.778 -4.066 10.669 1.00 58.94 178 VAL A N 1
ATOM 1354 C CA . VAL A 1 178 ? -2.577 -3.200 9.818 1.00 58.94 178 VAL A CA 1
ATOM 1355 C C . VAL A 1 178 ? -3.550 -4.108 9.107 1.00 58.94 178 VAL A C 1
ATOM 1357 O O . VAL A 1 178 ? -3.115 -5.058 8.449 1.00 58.94 178 VAL A O 1
ATOM 1360 N N . ASP A 1 179 ? -4.827 -3.827 9.308 1.00 67.94 179 ASP A N 1
ATOM 1361 C CA . ASP A 1 179 ? -5.896 -4.407 8.522 1.00 67.94 179 ASP A CA 1
ATOM 1362 C C . ASP A 1 179 ? -6.189 -3.479 7.338 1.00 67.94 179 ASP A C 1
ATOM 1364 O O . ASP A 1 179 ? -6.216 -2.252 7.471 1.00 67.94 179 ASP A O 1
ATOM 1368 N N . GLU A 1 180 ? -6.336 -4.097 6.177 1.00 67.00 180 GLU A N 1
ATOM 1369 C CA . GLU A 1 180 ? -6.644 -3.463 4.897 1.00 67.00 180 GLU A CA 1
ATOM 1370 C C . GLU A 1 180 ? -8.151 -3.408 4.644 1.00 67.00 180 GLU A C 1
ATOM 1372 O O . GLU A 1 180 ? -8.583 -2.730 3.720 1.00 67.00 180 GLU A O 1
ATOM 1377 N N . SER A 1 181 ? -8.962 -4.054 5.490 1.00 67.31 181 SER A N 1
ATOM 1378 C CA . SER A 1 181 ? -10.428 -4.033 5.413 1.00 67.31 181 SER A CA 1
ATOM 1379 C C . SER A 1 181 ? -11.039 -2.627 5.462 1.00 67.31 181 SER A C 1
ATOM 1381 O O . SER A 1 181 ? -12.146 -2.425 4.972 1.00 67.31 181 SER A O 1
ATOM 1383 N N . SER A 1 182 ? -10.325 -1.654 6.035 1.00 74.75 182 SER A N 1
ATOM 1384 C CA . SER A 1 182 ? -10.752 -0.256 6.136 1.00 74.75 182 SER A CA 1
ATOM 1385 C C . SER A 1 182 ? -10.274 0.637 4.984 1.00 74.75 182 SER A C 1
ATOM 1387 O O . SER A 1 182 ? -10.504 1.849 5.033 1.00 74.75 182 SER A O 1
ATOM 1389 N N . ASP A 1 183 ? -9.555 0.090 4.001 1.00 82.75 183 ASP A N 1
ATOM 1390 C CA . ASP A 1 183 ? -9.157 0.829 2.804 1.00 82.75 183 ASP A CA 1
ATOM 1391 C C . ASP A 1 183 ? -10.349 0.888 1.831 1.00 82.75 183 ASP A C 1
ATOM 1393 O O . ASP A 1 183 ? -11.030 -0.109 1.597 1.00 82.75 183 ASP A O 1
ATOM 1397 N N . VAL A 1 184 ? -10.615 2.065 1.260 1.00 86.56 184 VAL A N 1
ATOM 1398 C CA . VAL A 1 184 ? -11.708 2.271 0.296 1.00 86.56 184 VAL A CA 1
ATOM 1399 C C . VAL A 1 184 ? -11.115 2.807 -0.996 1.00 86.56 184 VAL A C 1
ATOM 1401 O O . VAL A 1 184 ? -10.698 3.967 -1.068 1.00 86.56 184 VAL A O 1
ATOM 1404 N N . GLY A 1 185 ? -11.063 1.979 -2.036 1.00 90.62 185 GLY A N 1
ATOM 1405 C CA . GLY A 1 185 ? -10.441 2.391 -3.285 1.00 90.62 185 GLY A CA 1
ATOM 1406 C C . GLY A 1 185 ? -8.946 2.652 -3.115 1.00 90.62 185 GLY A C 1
ATOM 1407 O O . GLY A 1 185 ? -8.161 1.822 -2.649 1.00 90.62 185 GLY A O 1
ATOM 1408 N N . TYR A 1 186 ? -8.543 3.873 -3.464 1.00 93.62 186 TYR A N 1
ATOM 1409 C CA . TYR A 1 186 ? -7.166 4.350 -3.297 1.00 93.62 186 TYR A CA 1
ATOM 1410 C C . TYR A 1 186 ? -6.917 4.985 -1.924 1.00 93.62 186 TYR A C 1
ATOM 1412 O O . TYR A 1 186 ? -5.789 5.381 -1.619 1.00 93.62 186 TYR A O 1
ATOM 1420 N N . LEU A 1 187 ? -7.960 5.136 -1.104 1.00 91.38 187 LEU A N 1
ATOM 1421 C CA . LEU A 1 187 ? -7.865 5.757 0.206 1.00 91.38 187 LEU A CA 1
ATOM 1422 C C . LEU A 1 187 ? -7.514 4.706 1.258 1.00 91.38 187 LEU A C 1
ATOM 1424 O O . LEU A 1 187 ? -8.361 3.917 1.666 1.00 91.38 187 LEU A O 1
ATOM 1428 N N . ALA A 1 188 ? -6.281 4.767 1.754 1.00 91.75 188 ALA A N 1
ATOM 1429 C CA . ALA A 1 188 ? -5.940 4.151 3.028 1.00 91.75 188 ALA A CA 1
ATOM 1430 C C . ALA A 1 188 ? -6.334 5.081 4.181 1.00 91.75 188 ALA A C 1
ATOM 1432 O O . ALA A 1 188 ? -6.200 6.303 4.073 1.00 91.75 188 ALA A O 1
ATOM 1433 N N . THR A 1 189 ? -6.775 4.510 5.299 1.00 89.81 189 THR A N 1
ATOM 1434 C CA . THR A 1 189 ? -7.218 5.264 6.488 1.00 89.81 189 THR A CA 1
ATOM 1435 C C . THR A 1 189 ? -6.202 5.227 7.631 1.00 89.81 189 THR A C 1
ATOM 1437 O O . THR A 1 189 ? -6.150 6.150 8.446 1.00 89.81 189 THR A O 1
ATOM 1440 N N . ASN A 1 190 ? -5.330 4.217 7.658 1.00 90.94 190 ASN A N 1
ATOM 1441 C CA . ASN A 1 190 ? -4.399 3.957 8.752 1.00 90.94 190 ASN A CA 1
ATOM 1442 C C . ASN A 1 190 ? -2.983 3.577 8.274 1.00 90.94 190 ASN A C 1
ATOM 1444 O O . ASN A 1 190 ? -2.732 3.308 7.094 1.00 90.94 190 ASN A O 1
ATOM 1448 N N . THR A 1 191 ? -2.020 3.577 9.198 1.00 90.44 191 THR A N 1
ATOM 1449 C CA . THR A 1 191 ? -0.640 3.165 8.922 1.00 90.44 191 THR A CA 1
ATOM 1450 C C . THR A 1 191 ? 0.130 2.797 10.192 1.00 90.44 191 THR A C 1
ATOM 1452 O O . THR A 1 191 ? -0.151 3.306 11.272 1.00 90.44 191 THR A O 1
ATOM 1455 N N . LEU A 1 192 ? 1.153 1.944 10.050 1.00 87.62 192 LEU A N 1
ATOM 1456 C CA . LEU A 1 192 ? 2.198 1.728 11.068 1.00 87.62 192 LEU A CA 1
ATOM 1457 C C . LEU A 1 192 ? 3.400 2.663 10.877 1.00 87.62 192 LEU A C 1
ATOM 1459 O O . LEU A 1 192 ? 4.280 2.742 11.741 1.00 87.62 192 LEU A O 1
ATOM 1463 N N . ALA A 1 193 ? 3.496 3.341 9.731 1.00 86.50 193 ALA A N 1
ATOM 1464 C CA . ALA A 1 193 ? 4.595 4.256 9.477 1.00 86.50 193 ALA A CA 1
ATOM 1465 C C . ALA A 1 193 ? 4.473 5.483 10.392 1.00 86.50 193 ALA A C 1
ATOM 1467 O O . ALA A 1 193 ? 3.394 6.024 10.591 1.00 86.50 193 ALA A O 1
ATOM 1468 N N . GLY A 1 194 ? 5.593 5.929 10.958 1.00 82.88 194 GLY A N 1
ATOM 1469 C CA . GLY A 1 194 ? 5.623 7.133 11.792 1.00 82.88 194 GLY A CA 1
ATOM 1470 C C . GLY A 1 194 ? 5.272 6.945 13.267 1.00 82.88 194 GLY A C 1
ATOM 1471 O O . GLY A 1 194 ? 5.634 7.824 14.037 1.00 82.88 194 GLY A O 1
ATOM 1472 N N . THR A 1 195 ? 4.685 5.820 13.695 1.00 84.62 195 THR A N 1
ATOM 1473 C CA . THR A 1 195 ? 4.472 5.526 15.135 1.00 84.62 195 THR A CA 1
ATOM 1474 C C . THR A 1 195 ? 4.747 4.071 15.541 1.00 84.62 195 THR A C 1
ATOM 1476 O O . THR A 1 195 ? 4.883 3.799 16.731 1.00 84.62 195 THR A O 1
ATOM 1479 N N . ARG A 1 196 ? 4.848 3.125 14.587 1.00 82.56 196 ARG A N 1
ATOM 1480 C CA . ARG A 1 196 ? 4.802 1.656 14.807 1.00 82.56 196 ARG A CA 1
ATOM 1481 C C . ARG A 1 196 ? 3.523 1.148 15.481 1.00 82.56 196 ARG A C 1
ATOM 1483 O O . ARG A 1 196 ? 3.456 -0.020 15.857 1.00 82.56 196 ARG A O 1
ATOM 1490 N N . LEU A 1 197 ? 2.526 2.007 15.625 1.00 85.62 197 LEU A N 1
ATOM 1491 C CA . LEU A 1 197 ? 1.204 1.682 16.134 1.00 85.62 197 LEU A CA 1
ATOM 1492 C C . LEU A 1 197 ? 0.221 1.852 14.988 1.00 85.62 197 LEU A C 1
ATOM 1494 O O . LEU A 1 197 ? 0.438 2.708 14.133 1.00 85.62 197 LEU A O 1
ATOM 1498 N N . ASN A 1 198 ? -0.842 1.051 14.952 1.00 87.81 198 ASN A N 1
ATOM 1499 C CA . ASN A 1 198 ? -1.892 1.266 13.966 1.00 87.81 198 ASN A CA 1
ATOM 1500 C C . ASN A 1 198 ? -2.555 2.623 14.257 1.00 87.81 198 ASN A C 1
ATOM 1502 O O . ASN A 1 198 ? -3.273 2.750 15.244 1.00 87.81 198 ASN A O 1
ATOM 1506 N N . THR A 1 199 ? -2.214 3.642 13.468 1.00 89.62 199 THR A N 1
ATOM 1507 C CA . THR A 1 199 ? -2.606 5.040 13.695 1.00 89.62 199 THR A CA 1
ATOM 1508 C C . THR A 1 199 ? -3.337 5.554 12.466 1.00 89.62 199 THR A C 1
ATOM 1510 O O . THR A 1 199 ? -2.910 5.280 11.341 1.00 89.62 199 THR A O 1
ATOM 1513 N N . GLU A 1 200 ? -4.415 6.310 12.660 1.00 91.12 200 GLU A N 1
ATOM 1514 C CA . GLU A 1 200 ? -5.100 6.975 11.555 1.00 91.12 200 GLU A CA 1
ATOM 1515 C C . GLU A 1 200 ? -4.156 7.960 10.862 1.00 91.12 200 GLU A C 1
ATOM 1517 O O . GLU A 1 200 ? -3.420 8.703 11.512 1.00 91.12 200 GLU A O 1
ATOM 1522 N N . LEU A 1 201 ? -4.181 8.002 9.528 1.00 91.00 201 LEU A N 1
ATOM 1523 C CA . LEU A 1 201 ? -3.263 8.843 8.752 1.00 91.00 201 LEU A CA 1
ATOM 1524 C C . LEU A 1 201 ? -3.373 10.333 9.105 1.00 91.00 201 LEU A C 1
ATOM 1526 O O . LEU A 1 201 ? -2.370 11.041 9.035 1.00 91.00 201 LEU A O 1
ATOM 1530 N N . LYS A 1 202 ? -4.560 10.799 9.521 1.00 91.75 202 LYS A N 1
ATOM 1531 C CA . LYS A 1 202 ? -4.800 12.189 9.949 1.00 91.75 202 LYS A CA 1
ATOM 1532 C C . LYS A 1 202 ? -4.044 12.568 11.230 1.00 91.75 202 LYS A C 1
ATOM 1534 O O . LYS A 1 202 ? -3.717 13.737 11.411 1.00 91.75 202 LYS A O 1
ATOM 1539 N N . ASP A 1 203 ? -3.741 11.586 12.078 1.00 92.75 203 ASP A N 1
ATOM 1540 C CA . ASP A 1 203 ? -3.091 11.783 13.377 1.00 92.75 203 ASP A CA 1
ATOM 1541 C C . ASP A 1 203 ? -1.576 11.558 13.314 1.00 92.75 203 ASP A C 1
ATOM 1543 O O . ASP A 1 203 ? -0.854 11.785 14.290 1.00 92.75 203 ASP A O 1
ATOM 1547 N N . VAL A 1 204 ? -1.051 11.137 12.159 1.00 90.31 204 VAL A N 1
ATOM 1548 C CA . VAL A 1 204 ? 0.388 10.965 11.978 1.00 90.31 204 VAL A CA 1
ATOM 1549 C C . VAL A 1 204 ? 1.036 12.286 11.568 1.00 90.31 204 VAL A C 1
ATOM 1551 O O . VAL A 1 204 ? 0.844 12.792 10.466 1.00 90.31 204 VAL A O 1
ATOM 1554 N N . GLY A 1 205 ? 1.906 12.815 12.431 1.00 88.69 205 GLY A N 1
ATOM 1555 C CA . GLY A 1 205 ? 2.682 14.041 12.193 1.00 88.69 205 GLY A CA 1
ATOM 1556 C C . GLY A 1 205 ? 3.823 13.909 11.170 1.00 88.69 205 GLY A C 1
ATOM 1557 O O . GLY A 1 205 ? 4.861 14.551 11.330 1.00 88.69 205 GLY A O 1
ATOM 1558 N N . ALA A 1 206 ? 3.682 13.059 10.150 1.00 87.88 206 ALA A N 1
ATOM 1559 C CA . ALA A 1 206 ? 4.691 12.817 9.122 1.00 87.88 206 ALA A CA 1
ATOM 1560 C C . ALA A 1 206 ? 4.064 12.718 7.724 1.00 87.88 206 ALA A C 1
ATOM 1562 O O . ALA A 1 206 ? 2.913 12.326 7.559 1.00 87.88 206 ALA A O 1
ATOM 1563 N N . ALA A 1 207 ? 4.845 13.041 6.690 1.00 91.25 207 ALA A N 1
ATOM 1564 C CA . ALA A 1 207 ? 4.384 12.990 5.306 1.00 91.25 207 ALA A CA 1
ATOM 1565 C C . ALA A 1 207 ? 4.341 11.544 4.786 1.00 91.25 207 ALA A C 1
ATOM 1567 O O . ALA A 1 207 ? 5.307 11.062 4.186 1.00 91.25 207 ALA A O 1
ATOM 1568 N N . ILE A 1 208 ? 3.204 10.879 4.986 1.00 92.31 208 ILE A N 1
ATOM 1569 C CA . ILE A 1 208 ? 2.971 9.494 4.572 1.00 92.31 208 ILE A CA 1
ATOM 1570 C C . ILE A 1 208 ? 2.016 9.457 3.380 1.00 92.31 208 ILE A C 1
ATOM 1572 O O . ILE A 1 208 ? 1.064 10.226 3.304 1.00 92.31 208 ILE A O 1
ATOM 1576 N N . SER A 1 209 ? 2.284 8.579 2.421 1.00 94.25 209 SER A N 1
ATOM 1577 C CA . SER A 1 209 ? 1.304 8.173 1.411 1.00 94.25 209 SER A CA 1
ATOM 1578 C C . SER A 1 209 ? 1.263 6.662 1.325 1.00 94.25 209 SER A C 1
ATOM 1580 O O . SER A 1 209 ? 2.299 6.012 1.452 1.00 94.25 209 SER A O 1
ATOM 1582 N N . VAL A 1 210 ? 0.083 6.119 1.074 1.00 95.50 210 VAL A N 1
ATOM 1583 C CA . VAL A 1 210 ? -0.130 4.687 0.896 1.00 95.50 210 VAL A CA 1
ATOM 1584 C C . VAL A 1 210 ? -0.676 4.474 -0.507 1.00 95.50 210 VAL A C 1
ATOM 1586 O O . VAL A 1 210 ? -1.538 5.226 -0.951 1.00 95.50 210 VAL A O 1
ATOM 1589 N N . MET A 1 211 ? -0.133 3.487 -1.206 1.00 95.88 211 MET A N 1
ATOM 1590 C CA . MET A 1 211 ? -0.637 3.007 -2.487 1.00 95.88 211 MET A CA 1
ATOM 1591 C C . MET A 1 211 ? -1.290 1.653 -2.224 1.00 95.88 211 MET A C 1
ATOM 1593 O O . MET A 1 211 ? -0.622 0.757 -1.698 1.00 95.88 211 MET A O 1
ATOM 1597 N N . THR A 1 212 ? -2.586 1.548 -2.506 1.00 96.00 212 THR A N 1
ATOM 1598 C CA . THR A 1 212 ? -3.403 0.356 -2.241 1.00 96.00 212 THR A CA 1
ATOM 1599 C C . THR A 1 212 ? -3.336 -0.634 -3.403 1.00 96.00 212 THR A C 1
ATOM 1601 O O . THR A 1 212 ? -2.870 -0.305 -4.494 1.00 96.00 212 THR A O 1
ATOM 1604 N N . GLU A 1 213 ? -3.828 -1.849 -3.178 1.00 93.25 213 GLU A N 1
ATOM 1605 C CA . GLU A 1 213 ? -3.939 -2.871 -4.220 1.00 93.25 213 GLU A CA 1
ATOM 1606 C C . GLU A 1 213 ? -4.776 -2.401 -5.421 1.00 93.25 213 GLU A C 1
ATOM 1608 O O . GLU A 1 213 ? -4.359 -2.566 -6.568 1.00 93.25 213 GLU A O 1
ATOM 1613 N N . GLU A 1 214 ? -5.907 -1.732 -5.174 1.00 93.50 214 GLU A N 1
ATOM 1614 C CA . GLU A 1 214 ? -6.775 -1.204 -6.235 1.00 93.50 214 GLU A CA 1
ATOM 1615 C C . GLU A 1 214 ? -6.049 -0.174 -7.110 1.00 93.50 214 GLU A C 1
ATOM 1617 O O . GLU A 1 214 ? -6.152 -0.209 -8.335 1.00 93.50 214 GLU A O 1
ATOM 1622 N N . PHE A 1 215 ? -5.209 0.673 -6.501 1.00 95.88 215 PHE A N 1
ATOM 1623 C CA . PHE A 1 215 ? -4.366 1.606 -7.246 1.00 95.88 215 PHE A CA 1
ATOM 1624 C C . PHE A 1 215 ? -3.431 0.878 -8.223 1.00 95.88 215 PHE A C 1
ATOM 1626 O O . PHE A 1 215 ? -3.271 1.307 -9.369 1.00 95.88 215 PHE A O 1
ATOM 1633 N N . PHE A 1 216 ? -2.791 -0.215 -7.791 1.00 95.38 216 PHE A N 1
ATOM 1634 C CA . PHE A 1 216 ? -1.886 -0.982 -8.654 1.00 95.38 216 PHE A CA 1
ATOM 1635 C C . PHE A 1 216 ? -2.628 -1.615 -9.829 1.00 95.38 216 PHE A C 1
ATOM 1637 O O . PHE A 1 216 ? -2.152 -1.544 -10.965 1.00 95.38 216 PHE A O 1
ATOM 1644 N N . ASN A 1 217 ? -3.801 -2.186 -9.558 1.00 93.56 217 ASN A N 1
ATOM 1645 C CA . ASN A 1 217 ? -4.623 -2.854 -10.560 1.00 93.56 217 ASN A CA 1
ATOM 1646 C C . ASN A 1 217 ? -5.112 -1.877 -11.635 1.00 93.56 217 ASN A C 1
ATOM 1648 O O . ASN A 1 217 ? -4.953 -2.147 -12.826 1.00 93.56 217 ASN A O 1
ATOM 1652 N N . ASP A 1 218 ? -5.612 -0.713 -11.230 1.00 95.06 218 ASP A N 1
ATOM 1653 C CA . ASP A 1 218 ? -6.175 0.272 -12.155 1.00 95.06 218 ASP A CA 1
ATOM 1654 C C . ASP A 1 218 ? -5.113 1.015 -12.968 1.00 95.06 218 ASP A C 1
ATOM 1656 O O . ASP A 1 218 ? -5.294 1.274 -14.160 1.00 95.06 218 ASP A O 1
ATOM 1660 N N . THR A 1 219 ? -3.975 1.348 -12.351 1.00 93.88 219 THR A N 1
ATOM 1661 C CA . THR A 1 219 ? -2.850 1.960 -13.081 1.00 93.88 219 THR A CA 1
ATOM 1662 C C . THR A 1 219 ? -2.083 0.948 -13.929 1.00 93.88 219 THR A C 1
ATOM 1664 O O . THR A 1 219 ? -1.275 1.329 -14.778 1.00 93.88 219 THR A O 1
ATOM 1667 N N . GLY A 1 220 ? -2.319 -0.348 -13.712 1.00 92.94 220 GLY A N 1
ATOM 1668 C CA . GLY A 1 220 ? -1.556 -1.424 -14.325 1.00 92.94 220 GLY A CA 1
ATOM 1669 C C . GLY A 1 220 ? -0.086 -1.423 -13.901 1.00 92.94 220 GLY A C 1
ATOM 1670 O O . GLY A 1 220 ? 0.751 -1.938 -14.652 1.00 92.94 220 GLY A O 1
ATOM 1671 N N . ALA A 1 221 ? 0.236 -0.837 -12.744 1.00 93.94 221 ALA A N 1
ATOM 1672 C CA . ALA A 1 221 ? 1.576 -0.823 -12.181 1.00 93.94 221 ALA A CA 1
ATOM 1673 C C . ALA A 1 221 ? 1.919 -2.215 -11.649 1.00 93.94 221 ALA A C 1
ATOM 1675 O O . ALA A 1 221 ? 1.364 -2.652 -10.651 1.00 93.94 221 ALA A O 1
ATOM 1676 N N . THR A 1 222 ? 2.824 -2.925 -12.322 1.00 92.50 222 THR A N 1
ATOM 1677 C CA . THR A 1 222 ? 3.124 -4.328 -11.996 1.00 92.50 222 THR A CA 1
ATOM 1678 C C . THR A 1 222 ? 4.329 -4.498 -11.082 1.00 92.50 222 THR A C 1
ATOM 1680 O O . THR A 1 222 ? 4.364 -5.438 -10.294 1.00 92.50 222 THR A O 1
ATOM 1683 N N . ASP A 1 223 ? 5.287 -3.577 -11.140 1.00 91.75 223 ASP A N 1
ATOM 1684 C CA . ASP A 1 223 ? 6.543 -3.632 -10.396 1.00 91.75 223 ASP A CA 1
ATOM 1685 C C . ASP A 1 223 ? 6.793 -2.359 -9.580 1.00 91.75 223 ASP A C 1
ATOM 1687 O O . ASP A 1 223 ? 6.071 -1.361 -9.674 1.00 91.75 223 ASP A O 1
ATOM 1691 N N . GLY A 1 224 ? 7.848 -2.391 -8.765 1.00 91.75 224 GLY A N 1
ATOM 1692 C CA . GLY A 1 224 ? 8.200 -1.256 -7.927 1.00 91.75 224 GLY A CA 1
ATOM 1693 C C . GLY A 1 224 ? 8.658 -0.008 -8.675 1.00 91.75 224 GLY A C 1
ATOM 1694 O O . GLY A 1 224 ? 8.410 1.084 -8.178 1.00 91.75 224 GLY A O 1
ATOM 1695 N N . ALA A 1 225 ? 9.268 -0.118 -9.859 1.00 90.50 225 ALA A N 1
ATOM 1696 C CA . ALA A 1 225 ? 9.635 1.072 -10.633 1.00 90.50 225 ALA A CA 1
ATOM 1697 C C . ALA A 1 225 ? 8.378 1.805 -11.117 1.00 90.50 225 ALA A C 1
ATOM 1699 O O . ALA A 1 225 ? 8.228 3.012 -10.919 1.00 90.50 225 ALA A O 1
ATOM 1700 N N . THR A 1 226 ? 7.448 1.054 -11.702 1.00 92.31 226 THR A N 1
ATOM 1701 C CA . THR A 1 226 ? 6.197 1.565 -12.257 1.00 92.31 226 THR A CA 1
ATOM 1702 C C . THR A 1 226 ? 5.308 2.113 -11.147 1.00 92.31 226 THR A C 1
ATOM 1704 O O . THR A 1 226 ? 4.857 3.251 -11.236 1.00 92.31 226 THR A O 1
ATOM 1707 N N . ALA A 1 227 ? 5.126 1.362 -10.053 1.00 94.56 227 ALA A N 1
ATOM 1708 C CA . ALA A 1 227 ? 4.345 1.816 -8.905 1.00 94.56 227 ALA A CA 1
ATOM 1709 C C . ALA A 1 227 ? 4.921 3.111 -8.312 1.00 94.56 227 ALA A C 1
ATOM 1711 O O . ALA A 1 227 ? 4.204 4.097 -8.159 1.00 94.56 227 ALA A O 1
ATOM 1712 N N . LEU A 1 228 ? 6.231 3.163 -8.049 1.00 94.50 228 LEU A N 1
ATOM 1713 C CA . LEU A 1 228 ? 6.859 4.350 -7.463 1.00 94.50 228 LEU A CA 1
ATOM 1714 C C . LEU A 1 228 ? 6.902 5.552 -8.413 1.00 94.50 228 LEU A C 1
ATOM 1716 O O . LEU A 1 228 ? 7.021 6.678 -7.939 1.00 94.50 228 LEU A O 1
ATOM 1720 N N . SER A 1 229 ? 6.752 5.354 -9.724 1.00 93.44 229 SER A N 1
ATOM 1721 C CA . SER A 1 229 ? 6.687 6.460 -10.688 1.00 93.44 229 SER A CA 1
ATOM 1722 C C . SER A 1 229 ? 5.409 7.296 -10.536 1.00 93.44 229 SER A C 1
ATOM 1724 O O . SER A 1 229 ? 5.405 8.475 -10.897 1.00 93.44 229 SER A O 1
ATOM 1726 N N . TYR A 1 230 ? 4.355 6.719 -9.947 1.00 94.31 230 TYR A N 1
ATOM 1727 C CA . TYR A 1 230 ? 3.135 7.429 -9.554 1.00 94.31 230 TYR A CA 1
ATOM 1728 C C . TYR A 1 230 ? 3.182 7.997 -8.128 1.00 94.31 230 TYR A C 1
ATOM 1730 O O . TYR A 1 230 ? 2.276 8.725 -7.717 1.00 94.31 230 TYR A O 1
ATOM 1738 N N . ALA A 1 231 ? 4.213 7.675 -7.345 1.00 94.38 231 ALA A N 1
ATOM 1739 C CA . ALA A 1 231 ? 4.303 8.130 -5.970 1.00 94.38 231 ALA A CA 1
ATOM 1740 C C . ALA A 1 231 ? 4.636 9.626 -5.879 1.00 94.38 231 ALA A C 1
ATOM 1742 O O . ALA A 1 231 ? 5.464 10.171 -6.610 1.00 94.38 231 ALA A O 1
ATOM 1743 N N . LEU A 1 232 ? 4.022 10.305 -4.907 1.00 93.31 232 LEU A N 1
ATOM 1744 C CA . LEU A 1 232 ? 4.236 11.738 -4.717 1.00 93.31 232 LEU A CA 1
ATOM 1745 C C . LEU A 1 232 ? 5.661 12.019 -4.229 1.00 93.31 232 LEU A C 1
ATOM 1747 O O . LEU A 1 232 ? 6.101 11.455 -3.220 1.00 93.31 232 LEU A O 1
ATOM 1751 N N . ASN A 1 233 ? 6.325 12.982 -4.873 1.00 92.44 233 ASN A N 1
ATOM 1752 C CA . ASN A 1 233 ? 7.693 13.415 -4.570 1.00 92.44 233 ASN A CA 1
ATOM 1753 C C . ASN A 1 233 ? 8.728 12.281 -4.627 1.00 92.44 233 ASN A C 1
ATOM 1755 O O . ASN A 1 233 ? 9.692 12.300 -3.854 1.00 92.44 233 ASN A O 1
ATOM 1759 N N . ILE A 1 234 ? 8.524 11.302 -5.507 1.00 92.69 234 ILE A N 1
ATOM 1760 C CA . ILE A 1 234 ? 9.517 10.280 -5.821 1.00 92.69 234 ILE A CA 1
ATOM 1761 C C . ILE A 1 234 ? 9.927 10.429 -7.278 1.00 92.69 234 ILE A C 1
ATOM 1763 O O . ILE A 1 234 ? 9.090 10.420 -8.177 1.00 92.69 234 ILE A O 1
ATOM 1767 N N . ASP A 1 235 ? 11.234 10.531 -7.479 1.00 91.38 235 ASP A N 1
ATOM 1768 C CA . ASP A 1 235 ? 11.843 10.437 -8.793 1.00 91.38 235 ASP A CA 1
ATOM 1769 C C . ASP A 1 235 ? 12.334 9.002 -8.977 1.00 91.38 235 ASP A C 1
ATOM 1771 O O . ASP A 1 235 ? 13.174 8.538 -8.205 1.00 91.38 235 ASP A O 1
ATOM 1775 N N . VAL A 1 236 ? 11.840 8.315 -9.998 1.00 90.38 236 VAL A N 1
ATOM 1776 C CA . VAL A 1 236 ? 12.304 7.004 -10.446 1.00 90.38 236 VAL A CA 1
ATOM 1777 C C . VAL A 1 236 ? 13.173 7.212 -11.678 1.00 90.38 236 VAL A C 1
ATOM 1779 O O . VAL A 1 236 ? 12.726 7.734 -12.697 1.00 90.38 236 VAL A O 1
ATOM 1782 N N . GLY A 1 237 ? 14.439 6.832 -11.562 1.00 82.94 237 GLY A N 1
ATOM 1783 C CA . GLY A 1 237 ? 15.416 6.883 -12.637 1.00 82.94 237 GLY A CA 1
ATOM 1784 C C . GLY A 1 237 ? 15.151 5.843 -13.727 1.00 82.94 237 GLY A C 1
ATOM 1785 O O . GLY A 1 237 ? 14.575 4.791 -13.461 1.00 82.94 237 GLY A O 1
ATOM 1786 N N . GLY A 1 238 ? 15.708 6.064 -14.915 1.00 77.25 238 GLY A N 1
ATOM 1787 C CA . GLY A 1 238 ? 15.704 5.090 -16.015 1.00 77.25 238 GLY A CA 1
ATOM 1788 C C . GLY A 1 238 ? 14.655 5.394 -17.083 1.00 77.25 238 GLY A C 1
ATOM 1789 O O . GLY A 1 238 ? 13.840 6.297 -16.928 1.00 77.25 238 GLY A O 1
ATOM 1790 N N . ASP A 1 239 ? 14.685 4.645 -18.183 1.00 73.19 239 ASP A N 1
ATOM 1791 C CA . ASP A 1 239 ? 13.873 4.932 -19.378 1.00 73.19 239 ASP A CA 1
ATOM 1792 C C . ASP A 1 239 ? 12.375 4.686 -19.156 1.00 73.19 239 ASP A C 1
ATOM 1794 O O . ASP A 1 239 ? 11.547 5.215 -19.891 1.00 73.19 239 ASP A O 1
ATOM 1798 N N . GLN A 1 240 ? 12.035 3.867 -18.156 1.00 73.25 240 GLN A N 1
ATOM 1799 C CA . GLN A 1 240 ? 10.660 3.584 -17.727 1.00 73.25 240 GLN A CA 1
ATOM 1800 C C . GLN A 1 240 ? 10.250 4.399 -16.488 1.00 73.25 240 GLN A C 1
ATOM 1802 O O . GLN A 1 240 ? 9.146 4.235 -15.981 1.00 73.25 240 GLN A O 1
ATOM 1807 N N . GLY A 1 241 ? 11.150 5.240 -15.970 1.00 81.56 241 GLY A N 1
ATOM 1808 C CA . GLY A 1 241 ? 10.906 6.076 -14.802 1.00 81.56 241 GLY A CA 1
ATOM 1809 C C . GLY A 1 241 ? 10.411 7.478 -15.167 1.00 81.56 241 GLY A C 1
ATOM 1810 O O . GLY A 1 241 ? 10.387 7.880 -16.330 1.00 81.56 241 GLY A O 1
ATOM 1811 N N . ASN A 1 242 ? 10.045 8.261 -14.153 1.00 85.50 242 ASN A N 1
ATOM 1812 C CA . ASN A 1 242 ? 9.621 9.658 -14.310 1.00 85.50 242 ASN A CA 1
ATOM 1813 C C . ASN A 1 242 ? 10.799 10.663 -14.268 1.00 85.50 242 ASN A C 1
ATOM 1815 O O . ASN A 1 242 ? 10.584 11.875 -14.345 1.00 85.50 242 ASN A O 1
ATOM 1819 N N . TYR A 1 243 ? 12.045 10.180 -14.173 1.00 82.69 243 TYR A N 1
ATOM 1820 C CA . TYR A 1 243 ? 13.251 10.998 -14.082 1.00 82.69 243 TYR A CA 1
ATOM 1821 C C . TYR A 1 243 ? 14.401 10.446 -14.942 1.00 82.69 243 TYR A C 1
ATOM 1823 O O . TYR A 1 243 ? 14.924 9.357 -14.725 1.00 82.69 243 TYR A O 1
ATOM 1831 N N . ALA A 1 244 ? 14.870 11.245 -15.906 1.00 69.81 244 ALA A N 1
ATOM 1832 C CA . ALA A 1 244 ? 15.931 10.836 -16.834 1.00 69.81 244 ALA A CA 1
ATOM 1833 C C . ALA A 1 244 ? 17.334 10.731 -16.187 1.00 69.81 244 ALA A C 1
ATOM 1835 O O . ALA A 1 244 ? 18.219 10.062 -16.720 1.00 69.81 244 ALA A O 1
ATOM 1836 N N . GLY A 1 245 ? 17.569 11.394 -15.047 1.00 63.97 245 GLY A N 1
ATOM 1837 C CA . GLY A 1 245 ? 18.888 11.530 -14.411 1.00 63.97 245 GLY A CA 1
ATOM 1838 C C . GLY A 1 245 ? 19.304 10.344 -13.535 1.00 63.97 245 GLY A C 1
ATOM 1839 O O . GLY A 1 245 ? 19.554 10.526 -12.347 1.00 63.97 245 GLY A O 1
ATOM 1840 N N . GLY A 1 246 ? 19.371 9.142 -14.114 1.00 54.59 246 GLY A N 1
ATOM 1841 C CA . GLY A 1 246 ? 19.694 7.891 -13.416 1.00 54.59 246 GLY A CA 1
ATOM 1842 C C . GLY A 1 246 ? 21.003 7.902 -12.607 1.00 54.59 246 GLY A C 1
ATOM 1843 O O . GLY A 1 246 ? 21.912 8.693 -12.853 1.00 54.59 246 GLY A O 1
ATOM 1844 N N . PHE A 1 247 ? 21.103 6.967 -11.657 1.00 55.00 247 PHE A N 1
ATOM 1845 C CA . PHE A 1 247 ? 22.167 6.835 -10.646 1.00 55.00 247 PHE A CA 1
ATOM 1846 C C . PHE A 1 247 ? 23.591 6.685 -11.210 1.00 55.00 247 PHE A C 1
ATOM 1848 O O . PHE A 1 247 ? 24.565 6.736 -10.457 1.00 55.00 247 PHE A O 1
ATOM 1855 N N . THR A 1 248 ? 23.754 6.514 -12.524 1.00 53.03 248 THR A N 1
ATOM 1856 C CA . THR A 1 248 ? 25.059 6.520 -13.193 1.00 53.03 248 THR A CA 1
ATOM 1857 C C . THR A 1 248 ? 24.886 6.877 -14.675 1.00 53.03 248 THR A C 1
ATOM 1859 O O . THR A 1 248 ? 24.511 6.039 -15.494 1.00 53.03 248 THR A O 1
ATOM 1862 N N . ALA A 1 249 ? 25.143 8.136 -15.037 1.00 52.66 249 ALA A N 1
ATOM 1863 C CA . ALA A 1 249 ? 25.287 8.542 -16.434 1.00 52.66 249 ALA A CA 1
ATOM 1864 C C . ALA A 1 249 ? 26.727 8.245 -16.882 1.00 52.66 249 ALA A C 1
ATOM 1866 O O . ALA A 1 249 ? 27.658 8.978 -16.545 1.00 52.66 249 ALA A O 1
ATOM 1867 N N . GLY A 1 250 ? 26.925 7.144 -17.606 1.00 55.41 250 GLY A N 1
ATOM 1868 C CA . GLY A 1 250 ? 28.168 6.909 -18.332 1.00 55.41 250 GLY A CA 1
ATOM 1869 C C . GLY A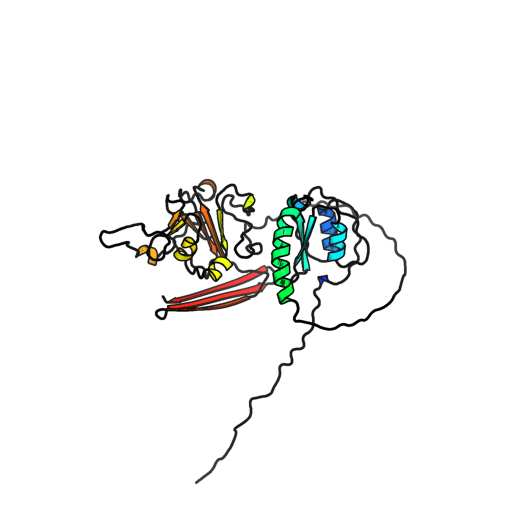 1 250 ? 28.227 7.773 -19.602 1.00 55.41 250 GLY A C 1
ATOM 1870 O O . GLY A 1 250 ? 27.194 8.256 -20.067 1.00 55.41 250 GLY A O 1
ATOM 1871 N N . PRO A 1 251 ? 29.406 7.940 -20.228 1.00 53.75 251 PRO A N 1
ATOM 1872 C CA . PRO A 1 251 ? 29.553 8.710 -21.471 1.00 53.75 251 PRO A CA 1
ATOM 1873 C C . PRO A 1 251 ? 28.741 8.159 -22.664 1.00 53.75 251 PRO A C 1
ATOM 1875 O O . PRO A 1 251 ? 28.653 8.819 -23.695 1.00 53.75 251 PRO A O 1
ATOM 1878 N N . THR A 1 252 ? 28.135 6.973 -22.534 1.00 58.19 252 THR A N 1
ATOM 1879 C CA . THR A 1 252 ? 27.316 6.290 -23.550 1.00 58.19 252 THR A CA 1
ATOM 1880 C C . THR A 1 252 ? 25.839 6.100 -23.163 1.00 58.19 252 THR A C 1
ATOM 1882 O O . THR A 1 252 ? 25.113 5.473 -23.930 1.00 58.19 252 THR A O 1
ATOM 1885 N N . GLY A 1 253 ? 25.369 6.626 -22.021 1.00 60.81 253 GLY A N 1
ATOM 1886 C CA . GLY A 1 253 ? 23.967 6.518 -21.574 1.00 60.81 253 GLY A CA 1
ATOM 1887 C C . GLY A 1 253 ? 23.806 6.192 -20.083 1.00 60.81 253 GLY A C 1
ATOM 1888 O O . GLY A 1 253 ? 24.791 6.083 -19.350 1.00 60.81 253 GLY A O 1
ATOM 1889 N N . SER A 1 254 ? 22.558 6.042 -19.629 1.00 63.72 254 SER A N 1
ATOM 1890 C CA . SER A 1 254 ? 22.217 5.550 -18.287 1.00 63.72 254 SER A CA 1
ATOM 1891 C C . SER A 1 254 ? 22.445 4.033 -18.210 1.00 63.72 254 SER A C 1
ATOM 1893 O O . SER A 1 254 ? 21.833 3.262 -18.953 1.00 63.72 254 SER A O 1
ATOM 1895 N N . ASP A 1 255 ? 23.331 3.574 -17.319 1.00 70.00 255 ASP A N 1
ATOM 1896 C CA . ASP A 1 255 ? 23.451 2.136 -17.047 1.00 70.00 255 ASP A CA 1
ATOM 1897 C C . ASP A 1 255 ? 22.272 1.675 -16.181 1.00 70.00 255 ASP A C 1
ATOM 1899 O O . ASP A 1 255 ? 22.210 1.941 -14.984 1.00 70.00 255 ASP A O 1
ATOM 1903 N N . GLN A 1 256 ? 21.323 0.981 -16.807 1.00 72.94 256 GLN A N 1
ATOM 1904 C CA . GLN A 1 256 ? 20.112 0.467 -16.159 1.00 72.94 256 GLN A CA 1
ATOM 1905 C C . GLN A 1 256 ? 20.216 -1.015 -15.781 1.00 72.94 256 GLN A C 1
ATOM 1907 O O . GLN A 1 256 ? 19.212 -1.657 -15.472 1.00 72.94 256 GLN A O 1
ATOM 1912 N N . SER A 1 257 ? 21.411 -1.605 -15.845 1.00 76.75 257 SER A N 1
ATOM 1913 C CA . SER A 1 257 ? 21.593 -3.041 -15.604 1.00 76.75 257 SER A CA 1
ATOM 1914 C C . SER A 1 257 ? 21.176 -3.463 -14.204 1.00 76.75 257 SER A C 1
ATOM 1916 O O . SER A 1 257 ? 20.575 -4.524 -14.048 1.00 76.75 257 SER A O 1
ATOM 1918 N N . GLU A 1 258 ? 21.423 -2.610 -13.213 1.00 75.75 258 GLU A N 1
ATOM 1919 C CA . GLU A 1 258 ? 20.983 -2.850 -11.841 1.00 75.75 258 GLU A CA 1
ATOM 1920 C C . GLU A 1 258 ? 19.491 -2.567 -11.659 1.00 75.75 258 GLU A C 1
ATOM 1922 O O . GLU A 1 258 ? 18.803 -3.391 -11.073 1.00 75.75 258 GLU A O 1
ATOM 1927 N N . GLN A 1 259 ? 18.937 -1.512 -12.266 1.00 78.00 259 GLN A N 1
ATOM 1928 C CA . GLN A 1 259 ? 17.489 -1.248 -12.220 1.00 78.00 259 GLN A CA 1
ATOM 1929 C C . GLN A 1 259 ? 16.651 -2.369 -12.845 1.00 78.00 259 GLN A C 1
ATOM 1931 O O . GLN A 1 259 ? 15.561 -2.651 -12.365 1.00 78.00 259 GLN A O 1
ATOM 1936 N N . ARG A 1 260 ? 17.168 -3.075 -13.858 1.00 78.44 260 ARG A N 1
ATOM 1937 C CA . ARG A 1 260 ? 16.499 -4.274 -14.394 1.00 78.44 260 ARG A CA 1
ATOM 1938 C C . ARG A 1 260 ? 16.452 -5.438 -13.399 1.00 78.44 260 ARG A C 1
ATOM 1940 O O . ARG A 1 260 ? 15.589 -6.297 -13.526 1.00 78.44 260 ARG A O 1
ATOM 1947 N N . LYS A 1 261 ? 17.380 -5.496 -12.440 1.00 82.06 261 LYS A N 1
ATOM 1948 C CA . LYS A 1 261 ? 17.404 -6.514 -11.374 1.00 82.06 261 LYS A CA 1
ATOM 1949 C C . LYS A 1 261 ? 16.627 -6.057 -10.141 1.00 82.06 261 LYS A C 1
ATOM 1951 O O . LYS A 1 261 ? 16.026 -6.883 -9.464 1.00 82.06 261 LYS A O 1
ATOM 1956 N N . THR A 1 262 ? 16.652 -4.758 -9.846 1.00 85.88 262 THR A N 1
ATOM 1957 C CA . THR A 1 262 ? 16.020 -4.132 -8.681 1.00 85.88 262 THR A CA 1
ATOM 1958 C C . THR A 1 262 ? 15.232 -2.878 -9.099 1.00 85.88 262 THR A C 1
ATOM 1960 O O . THR A 1 262 ? 15.685 -1.751 -8.884 1.00 85.88 262 THR A O 1
ATOM 1963 N N . PRO A 1 263 ? 14.026 -3.040 -9.681 1.00 87.56 263 PRO A N 1
ATOM 1964 C CA . PRO A 1 263 ? 13.250 -1.935 -10.261 1.00 87.56 263 PRO A CA 1
ATOM 1965 C C . PRO A 1 263 ? 13.007 -0.772 -9.290 1.00 87.56 263 PRO A C 1
ATOM 1967 O O . PRO A 1 263 ? 13.139 0.396 -9.647 1.00 87.56 263 PRO A O 1
ATOM 1970 N N . GLN A 1 264 ? 12.743 -1.080 -8.023 1.00 88.81 264 GLN A N 1
ATOM 1971 C CA . GLN A 1 264 ? 12.485 -0.088 -6.981 1.00 88.81 264 GLN A CA 1
ATOM 1972 C C . GLN A 1 264 ? 13.736 0.633 -6.443 1.00 88.81 264 GLN A C 1
ATOM 1974 O O . GLN A 1 264 ? 13.597 1.571 -5.663 1.00 88.81 264 GLN A O 1
ATOM 1979 N N . ALA A 1 265 ? 14.954 0.181 -6.767 1.00 86.19 265 ALA A N 1
ATOM 1980 C CA . ALA A 1 265 ? 16.181 0.725 -6.173 1.00 86.19 265 ALA A CA 1
ATOM 1981 C C . ALA A 1 265 ? 16.578 2.078 -6.774 1.00 86.19 265 ALA A C 1
ATOM 1983 O O . ALA A 1 265 ? 17.187 2.906 -6.102 1.00 86.19 265 ALA A O 1
ATOM 1984 N N . GLY A 1 266 ? 16.206 2.317 -8.030 1.00 84.31 266 GLY A N 1
ATOM 1985 C CA . GLY A 1 266 ? 16.512 3.547 -8.742 1.00 84.31 266 GLY A CA 1
ATOM 1986 C C . GLY A 1 266 ? 15.576 4.700 -8.400 1.00 84.31 266 GLY A C 1
ATOM 1987 O O . GLY A 1 266 ? 15.149 5.391 -9.315 1.00 84.31 266 GLY A O 1
ATOM 1988 N N . GLN A 1 267 ? 15.249 4.914 -7.127 1.00 89.88 267 GLN A N 1
ATOM 1989 C CA . GLN A 1 267 ? 14.376 6.003 -6.685 1.00 89.88 267 GLN A CA 1
ATOM 1990 C C . GLN A 1 267 ? 15.111 6.991 -5.785 1.00 89.88 267 GLN A C 1
ATOM 1992 O O . GLN A 1 267 ? 15.985 6.591 -5.020 1.00 89.88 267 GLN A O 1
ATOM 1997 N N . ARG A 1 268 ? 14.731 8.270 -5.831 1.00 89.25 268 ARG A N 1
ATOM 1998 C CA . ARG A 1 268 ? 15.047 9.239 -4.774 1.00 89.25 268 ARG A CA 1
ATOM 1999 C C . ARG A 1 268 ? 13.792 9.952 -4.314 1.00 89.25 268 ARG A C 1
ATOM 2001 O O . ARG A 1 268 ? 12.894 10.247 -5.101 1.00 89.25 268 ARG A O 1
ATOM 2008 N N . VAL A 1 269 ? 13.772 10.309 -3.040 1.00 91.12 269 VAL A N 1
ATOM 2009 C CA . VAL A 1 269 ? 12.628 10.978 -2.425 1.00 91.12 269 VAL A CA 1
ATOM 2010 C C . VAL A 1 269 ? 12.939 12.456 -2.220 1.00 91.12 269 VAL A C 1
ATOM 2012 O O . VAL A 1 269 ? 13.981 12.818 -1.672 1.00 91.12 269 VAL A O 1
ATOM 2015 N N . ARG A 1 270 ? 12.023 13.328 -2.658 1.00 89.25 270 ARG A N 1
ATOM 2016 C CA . ARG A 1 270 ? 12.104 14.799 -2.541 1.00 89.25 270 ARG A CA 1
ATOM 2017 C C . ARG A 1 270 ? 13.382 15.407 -3.140 1.00 89.25 270 ARG A C 1
ATOM 2019 O O . ARG A 1 270 ? 13.853 16.436 -2.664 1.00 89.25 270 ARG A O 1
ATOM 2026 N N . GLY A 1 271 ? 13.960 14.763 -4.154 1.00 86.50 271 GLY A N 1
ATOM 2027 C CA . GLY A 1 271 ? 15.204 15.213 -4.781 1.00 86.50 271 GLY A CA 1
ATOM 2028 C C . GLY A 1 271 ? 16.465 15.035 -3.924 1.00 86.50 271 GLY A C 1
ATOM 2029 O O . GLY A 1 271 ? 17.510 15.559 -4.301 1.00 86.50 271 GLY A O 1
ATOM 2030 N N . LEU A 1 272 ? 16.378 14.327 -2.790 1.00 84.88 272 LEU A N 1
ATOM 2031 C CA . LEU A 1 272 ? 17.490 14.126 -1.860 1.00 84.88 272 LEU A CA 1
ATOM 2032 C C . LEU A 1 272 ? 18.235 12.822 -2.168 1.00 84.88 272 LEU A C 1
ATOM 2034 O O . LEU A 1 272 ? 19.137 12.804 -2.999 1.00 84.88 272 LEU A O 1
ATOM 2038 N N . ASP A 1 273 ? 17.838 11.740 -1.507 1.00 86.12 273 ASP A N 1
ATOM 2039 C CA . ASP A 1 273 ? 18.507 10.442 -1.533 1.00 86.12 273 ASP A CA 1
ATOM 2040 C C . ASP A 1 273 ? 17.474 9.321 -1.710 1.00 86.12 273 ASP A C 1
ATOM 2042 O O . ASP A 1 273 ? 16.261 9.545 -1.576 1.00 86.12 273 ASP A O 1
ATOM 2046 N N . ALA A 1 274 ? 17.949 8.114 -1.995 1.00 88.81 274 ALA A N 1
ATOM 2047 C CA . ALA A 1 274 ? 17.117 6.927 -2.055 1.00 88.81 274 ALA A CA 1
ATOM 2048 C C . ALA A 1 274 ? 16.538 6.611 -0.674 1.00 88.81 274 ALA A C 1
ATOM 2050 O O . ALA A 1 274 ? 17.268 6.448 0.307 1.00 88.81 274 ALA A O 1
ATOM 2051 N N . ALA A 1 275 ? 15.211 6.502 -0.578 1.00 91.00 275 ALA A N 1
ATOM 2052 C CA . ALA A 1 275 ? 14.579 5.928 0.607 1.00 91.00 275 ALA A CA 1
ATOM 2053 C C . ALA A 1 275 ? 15.052 4.490 0.854 1.00 91.00 275 ALA A C 1
ATOM 2055 O O . ALA A 1 275 ? 15.351 3.735 -0.071 1.00 91.00 275 ALA A O 1
ATOM 2056 N N . SER A 1 276 ? 15.078 4.094 2.119 1.00 91.38 276 SER A N 1
ATOM 2057 C CA . SER A 1 276 ? 15.340 2.711 2.482 1.00 91.38 276 SER A CA 1
ATOM 2058 C C . SER A 1 276 ? 14.145 1.829 2.133 1.00 91.38 276 SER A C 1
ATOM 2060 O O . SER A 1 276 ? 12.997 2.203 2.368 1.00 91.38 276 SER A O 1
ATOM 2062 N N . LEU A 1 277 ? 14.426 0.651 1.585 1.00 91.75 277 LEU A N 1
ATOM 2063 C CA . LEU A 1 277 ? 13.415 -0.300 1.143 1.00 91.75 277 LEU A CA 1
ATOM 2064 C C . LEU A 1 277 ? 13.178 -1.338 2.233 1.00 91.75 277 LEU A C 1
ATOM 2066 O O . LEU A 1 277 ? 14.110 -2.009 2.683 1.00 91.75 277 LEU A O 1
ATOM 2070 N N . THR A 1 278 ? 11.931 -1.476 2.661 1.00 91.56 278 THR A N 1
ATOM 2071 C CA . THR A 1 278 ? 11.551 -2.467 3.662 1.00 91.56 278 THR A CA 1
ATOM 2072 C C . THR A 1 278 ? 10.409 -3.335 3.176 1.00 91.56 278 THR A C 1
ATOM 2074 O O . THR A 1 278 ? 9.598 -2.929 2.344 1.00 91.56 278 THR A O 1
ATOM 2077 N N . ARG A 1 279 ? 10.324 -4.535 3.738 1.00 92.06 279 ARG A N 1
ATOM 2078 C CA . ARG A 1 279 ? 9.162 -5.406 3.641 1.00 92.06 279 ARG A CA 1
ATOM 2079 C C . ARG A 1 279 ? 8.673 -5.698 5.043 1.00 92.06 279 ARG A C 1
ATOM 2081 O O . ARG A 1 279 ? 9.450 -6.160 5.876 1.00 92.06 279 ARG A O 1
ATOM 2088 N N . ASP A 1 280 ? 7.433 -5.313 5.314 1.00 89.62 280 ASP A N 1
ATOM 2089 C CA . ASP A 1 280 ? 6.853 -5.316 6.663 1.00 89.62 280 ASP A CA 1
ATOM 2090 C C . ASP A 1 280 ? 7.776 -4.679 7.726 1.00 89.62 280 ASP A C 1
ATOM 2092 O O . ASP A 1 280 ? 7.915 -5.158 8.848 1.00 89.62 280 ASP A O 1
ATOM 2096 N N . TYR A 1 281 ? 8.409 -3.566 7.350 1.00 87.62 281 TYR A N 1
ATOM 2097 C CA . TYR A 1 281 ? 9.332 -2.746 8.140 1.00 87.62 281 TYR A CA 1
ATOM 2098 C C . TYR A 1 281 ? 10.678 -3.397 8.491 1.00 87.62 281 TYR A C 1
ATOM 2100 O O . TYR A 1 281 ? 11.429 -2.851 9.301 1.00 87.62 281 TYR A O 1
ATOM 2108 N N . PHE A 1 282 ? 11.031 -4.504 7.834 1.00 88.75 282 PHE A N 1
ATOM 2109 C CA . PHE A 1 282 ? 12.375 -5.082 7.851 1.00 88.75 282 PHE A CA 1
ATOM 2110 C C . PHE A 1 282 ? 13.115 -4.740 6.560 1.00 88.75 282 PHE A C 1
ATOM 2112 O O . PHE A 1 282 ? 12.536 -4.804 5.477 1.00 88.75 282 PHE A O 1
ATOM 2119 N N . LEU A 1 283 ? 14.394 -4.366 6.662 1.00 89.75 283 LEU A N 1
ATOM 2120 C CA . LEU A 1 283 ? 15.211 -4.033 5.494 1.00 89.75 283 LEU A CA 1
ATOM 2121 C C . LEU A 1 283 ? 15.272 -5.227 4.534 1.00 89.75 283 LEU A C 1
ATOM 2123 O O . LEU A 1 283 ? 15.521 -6.356 4.956 1.00 89.75 283 LEU A O 1
ATOM 2127 N N . THR A 1 284 ? 15.059 -4.972 3.248 1.00 90.12 284 THR A N 1
ATOM 2128 C CA . THR A 1 284 ? 15.158 -6.003 2.218 1.00 90.12 284 THR A CA 1
ATOM 2129 C C . THR A 1 284 ? 15.690 -5.415 0.919 1.00 90.12 284 THR A C 1
ATOM 2131 O O . THR A 1 284 ? 15.407 -4.271 0.570 1.00 90.12 284 THR A O 1
ATOM 2134 N N . ASP A 1 285 ? 16.459 -6.216 0.199 1.00 87.94 285 ASP A N 1
ATOM 2135 C CA . ASP A 1 285 ? 16.904 -5.975 -1.171 1.00 87.94 285 ASP A CA 1
ATOM 2136 C C . ASP A 1 285 ? 16.057 -6.741 -2.199 1.00 87.94 285 ASP A C 1
ATOM 2138 O O . ASP A 1 285 ? 16.211 -6.535 -3.403 1.00 87.94 285 ASP A O 1
ATOM 2142 N N . ILE A 1 286 ? 15.136 -7.595 -1.738 1.00 91.38 286 ILE A N 1
ATOM 2143 C CA . ILE A 1 286 ? 14.270 -8.393 -2.600 1.00 91.38 286 ILE A CA 1
ATOM 2144 C C . ILE A 1 286 ? 13.297 -7.448 -3.314 1.00 91.38 286 ILE A C 1
ATOM 2146 O O . ILE A 1 286 ? 12.493 -6.791 -2.640 1.00 91.38 286 ILE A O 1
ATOM 2150 N N . PRO A 1 287 ? 13.295 -7.415 -4.659 1.00 91.12 287 PRO A N 1
ATOM 2151 C CA . PRO A 1 287 ? 12.315 -6.659 -5.419 1.00 91.12 287 PRO A CA 1
ATOM 2152 C C . PRO A 1 287 ? 10.890 -6.976 -4.999 1.00 91.12 287 PRO A C 1
ATOM 2154 O O . PRO A 1 287 ? 10.566 -8.111 -4.636 1.00 91.12 287 PRO A O 1
ATOM 2157 N N . PHE A 1 288 ? 10.046 -5.953 -4.991 1.00 93.19 288 PHE A N 1
ATOM 2158 C CA . PHE A 1 288 ? 8.620 -6.157 -4.809 1.00 93.19 288 PHE A CA 1
ATOM 2159 C C . PHE A 1 288 ? 7.914 -6.060 -6.151 1.00 93.19 288 PHE A C 1
ATOM 2161 O O . PHE A 1 288 ? 8.336 -5.337 -7.056 1.00 93.19 288 PHE A O 1
ATOM 2168 N N . ASP A 1 289 ? 6.837 -6.819 -6.242 1.00 94.50 289 ASP A N 1
ATOM 2169 C CA . ASP A 1 289 ? 5.967 -6.887 -7.390 1.00 94.50 289 ASP A CA 1
ATOM 2170 C C . ASP A 1 289 ? 4.534 -6.945 -6.851 1.00 94.50 289 ASP A C 1
ATOM 2172 O O . ASP A 1 289 ? 4.254 -7.593 -5.842 1.00 94.50 289 ASP A O 1
ATOM 2176 N N . THR A 1 290 ? 3.633 -6.236 -7.514 1.00 94.62 290 THR A N 1
ATOM 2177 C CA . THR A 1 290 ? 2.255 -6.029 -7.059 1.00 94.62 290 THR A CA 1
ATOM 2178 C C . THR A 1 290 ? 1.427 -7.310 -6.933 1.00 94.62 290 THR A C 1
ATOM 2180 O O . THR A 1 290 ? 0.460 -7.320 -6.179 1.00 94.62 290 THR A O 1
ATOM 2183 N N . TYR A 1 291 ? 1.832 -8.433 -7.548 1.00 95.44 291 TYR A N 1
ATOM 2184 C CA . TYR A 1 291 ? 1.106 -9.706 -7.407 1.00 95.44 291 TYR A CA 1
ATOM 2185 C C . TYR A 1 291 ? 1.018 -10.210 -5.957 1.00 95.44 291 TYR A C 1
ATOM 2187 O O . TYR A 1 291 ? 0.041 -10.870 -5.602 1.00 95.44 291 TYR A O 1
ATOM 2195 N N . ASN A 1 292 ? 2.036 -9.931 -5.130 1.00 95.25 292 ASN A N 1
ATOM 2196 C CA . ASN A 1 292 ? 2.121 -10.378 -3.735 1.00 95.25 292 ASN A CA 1
ATOM 2197 C C . ASN A 1 292 ? 2.139 -9.223 -2.723 1.00 95.25 292 ASN A C 1
ATOM 2199 O O . ASN A 1 292 ? 2.286 -9.457 -1.521 1.00 95.25 292 ASN A O 1
ATOM 2203 N N . THR A 1 293 ? 1.967 -7.996 -3.201 1.00 95.62 293 THR A N 1
ATOM 2204 C CA . THR A 1 293 ? 1.917 -6.784 -2.391 1.00 95.62 293 THR A CA 1
ATOM 2205 C C . THR A 1 293 ? 0.474 -6.391 -2.149 1.00 95.62 293 THR A C 1
ATOM 2207 O O . THR A 1 293 ? -0.319 -6.347 -3.081 1.00 95.62 293 THR A O 1
ATOM 2210 N N . SER A 1 294 ? 0.143 -6.077 -0.903 1.00 92.94 294 SER A N 1
ATOM 2211 C CA . SER A 1 294 ? -1.168 -5.537 -0.552 1.00 92.94 294 SER A CA 1
ATOM 2212 C C . SER A 1 294 ? -1.180 -4.010 -0.544 1.00 92.94 294 SER A C 1
ATOM 2214 O O . SER A 1 294 ? -2.095 -3.373 -1.057 1.00 92.94 294 SER A O 1
ATOM 2216 N N . ARG A 1 295 ? -0.123 -3.399 -0.002 1.00 94.31 295 ARG A N 1
ATOM 2217 C CA . ARG A 1 295 ? 0.068 -1.947 -0.013 1.00 94.31 295 ARG A CA 1
ATOM 2218 C C . ARG A 1 295 ? 1.539 -1.560 -0.047 1.00 94.31 295 ARG A C 1
ATOM 2220 O O . ARG A 1 295 ? 2.396 -2.246 0.516 1.00 94.31 295 ARG A O 1
ATOM 2227 N N . VAL A 1 296 ? 1.823 -0.403 -0.640 1.00 96.31 296 VAL A N 1
ATOM 2228 C CA . VAL A 1 296 ? 3.125 0.272 -0.543 1.00 96.31 296 VAL A CA 1
ATOM 2229 C C . VAL A 1 296 ? 2.957 1.549 0.272 1.00 96.31 296 VAL A C 1
ATOM 2231 O O . VAL A 1 296 ? 2.307 2.498 -0.156 1.00 96.31 296 VAL A O 1
ATOM 2234 N N . THR A 1 297 ? 3.566 1.583 1.454 1.00 94.44 297 THR A N 1
ATOM 2235 C CA . THR A 1 297 ? 3.543 2.736 2.361 1.00 94.44 297 THR A CA 1
ATOM 2236 C C . THR A 1 297 ? 4.844 3.511 2.244 1.00 94.44 297 THR A C 1
ATOM 2238 O O . THR A 1 297 ? 5.926 2.978 2.471 1.00 94.44 297 THR A O 1
ATOM 2241 N N . ILE A 1 298 ? 4.745 4.798 1.953 1.00 94.12 298 ILE A N 1
ATOM 2242 C CA . ILE A 1 298 ? 5.877 5.682 1.701 1.00 94.12 298 ILE A CA 1
ATOM 2243 C C . ILE A 1 298 ? 5.902 6.735 2.798 1.00 94.12 298 ILE A C 1
ATOM 2245 O O . ILE A 1 298 ? 5.038 7.605 2.860 1.00 94.12 298 ILE A O 1
ATOM 2249 N N . SER A 1 299 ? 6.918 6.665 3.648 1.00 92.31 299 SER A N 1
ATOM 2250 C CA . SER A 1 299 ? 7.226 7.657 4.674 1.00 92.31 299 SER A CA 1
ATOM 2251 C C . SER A 1 299 ? 8.342 8.549 4.150 1.00 92.31 299 SER A C 1
ATOM 2253 O O . SER A 1 299 ? 9.488 8.110 4.037 1.00 92.31 299 SER A O 1
ATOM 2255 N N . ARG A 1 300 ? 8.009 9.787 3.774 1.00 90.94 300 ARG A N 1
ATOM 2256 C CA . ARG A 1 300 ? 8.969 10.707 3.155 1.00 90.94 300 ARG A CA 1
ATOM 2257 C C . ARG A 1 300 ? 9.710 11.507 4.215 1.00 90.94 300 ARG A C 1
ATOM 2259 O O . ARG A 1 300 ? 9.109 12.308 4.929 1.00 90.94 300 ARG A O 1
ATOM 2266 N N . GLY A 1 301 ? 11.031 11.377 4.220 1.00 86.44 301 GLY A N 1
ATOM 2267 C CA . GLY A 1 301 ? 11.914 12.084 5.142 1.00 86.44 301 GLY A CA 1
ATOM 2268 C C . GLY A 1 301 ? 12.443 11.206 6.281 1.00 86.44 301 GLY A C 1
ATOM 2269 O O . GLY A 1 301 ? 12.003 10.069 6.448 1.00 86.44 301 GLY A O 1
ATOM 2270 N N . PRO A 1 302 ? 13.405 11.721 7.067 1.00 81.81 302 PRO A N 1
ATOM 2271 C CA . PRO A 1 302 ? 14.126 10.921 8.049 1.00 81.81 302 PRO A CA 1
ATOM 2272 C C . PRO A 1 302 ? 13.183 10.374 9.126 1.00 81.81 302 PRO A C 1
ATOM 2274 O O . PRO A 1 302 ? 12.578 11.139 9.873 1.00 81.81 302 PRO A O 1
ATOM 2277 N N . ASN A 1 303 ? 13.091 9.048 9.233 1.00 71.38 303 ASN A N 1
ATOM 2278 C CA . ASN A 1 303 ? 12.277 8.365 10.244 1.00 71.38 303 ASN A CA 1
ATOM 2279 C C . ASN A 1 303 ? 13.111 7.333 11.028 1.00 71.38 303 ASN A C 1
ATOM 2281 O O . ASN A 1 303 ? 12.706 6.197 11.275 1.00 71.38 303 ASN A O 1
ATOM 2285 N N . SER A 1 304 ? 14.328 7.745 11.394 1.00 67.94 304 SER A N 1
ATOM 2286 C CA . SER A 1 304 ? 15.320 6.902 12.071 1.00 67.94 304 SER A CA 1
ATOM 2287 C C . SER A 1 304 ? 14.913 6.510 13.493 1.00 67.94 304 SER A C 1
ATOM 2289 O O . SER A 1 304 ? 15.358 5.472 13.977 1.00 67.94 304 SER A O 1
ATOM 2291 N N . LEU A 1 305 ? 14.041 7.292 14.141 1.00 63.69 305 LEU A N 1
ATOM 2292 C CA . LEU A 1 305 ? 13.592 7.048 15.514 1.00 63.69 305 LEU A CA 1
ATOM 2293 C C . LEU A 1 305 ? 12.831 5.721 15.669 1.00 63.69 305 LEU A C 1
ATOM 2295 O O . LEU A 1 305 ? 12.914 5.092 16.718 1.00 63.69 305 LEU A O 1
ATOM 2299 N N . LEU A 1 306 ? 12.102 5.284 14.639 1.00 61.19 306 LEU A N 1
ATOM 2300 C CA . LEU A 1 306 ? 11.163 4.161 14.751 1.00 61.19 306 LEU A CA 1
ATOM 2301 C C . LEU A 1 306 ? 11.609 2.892 14.040 1.00 61.19 306 LEU A C 1
ATOM 2303 O O . LEU A 1 306 ? 11.151 1.799 14.372 1.00 61.19 306 LEU A O 1
ATOM 2307 N N . PHE A 1 307 ? 12.497 3.011 13.063 1.00 59.56 307 PHE A N 1
ATOM 2308 C CA . PHE A 1 307 ? 12.934 1.860 12.281 1.00 59.56 307 PHE A CA 1
ATOM 2309 C C . PHE A 1 307 ? 14.425 1.574 12.443 1.00 59.56 307 PHE A C 1
ATOM 2311 O O . PHE A 1 307 ? 14.878 0.539 11.974 1.00 59.56 307 PHE A O 1
ATOM 2318 N N . GLY A 1 308 ? 15.210 2.474 13.056 1.00 56.94 308 GLY A N 1
ATOM 2319 C CA . GLY A 1 308 ? 16.682 2.408 13.031 1.00 56.94 308 GLY A CA 1
ATOM 2320 C C . GLY A 1 308 ? 17.276 2.562 11.620 1.00 56.94 308 GLY A C 1
ATOM 2321 O O . GLY A 1 308 ? 18.488 2.643 11.448 1.00 56.94 308 GLY A O 1
ATOM 2322 N N . ILE A 1 309 ? 16.403 2.638 10.616 1.00 61.22 309 ILE A N 1
ATOM 2323 C CA . ILE A 1 309 ? 16.654 2.785 9.195 1.00 61.22 309 ILE A CA 1
ATOM 2324 C C . ILE A 1 309 ? 16.462 4.274 8.889 1.00 61.22 309 ILE A C 1
ATOM 2326 O O . ILE A 1 309 ? 15.388 4.834 9.108 1.00 61.22 309 ILE A O 1
ATOM 2330 N N . GLY A 1 310 ? 17.543 4.941 8.489 1.00 62.81 310 GLY A N 1
ATOM 2331 C CA . GLY A 1 310 ? 17.678 6.395 8.607 1.00 62.81 310 GLY A CA 1
ATOM 2332 C C . GLY A 1 310 ? 18.100 7.107 7.331 1.00 62.81 310 GLY A C 1
ATOM 2333 O O . GLY A 1 310 ? 18.856 8.071 7.421 1.00 62.81 310 GLY A O 1
ATOM 2334 N N . SER A 1 311 ? 17.647 6.657 6.156 1.00 84.44 311 SER A N 1
ATOM 2335 C CA . SER A 1 311 ? 17.851 7.453 4.942 1.00 84.44 311 SER A CA 1
ATOM 2336 C C . SER A 1 311 ? 17.152 8.815 5.080 1.00 84.44 311 SER A C 1
ATOM 2338 O O . SER A 1 311 ? 16.009 8.868 5.552 1.00 84.44 311 SER A O 1
ATOM 2340 N N . PRO A 1 312 ? 17.774 9.926 4.639 1.00 84.38 312 PRO A N 1
ATOM 2341 C CA . PRO A 1 312 ? 17.089 11.212 4.545 1.00 84.38 312 PRO A CA 1
ATOM 2342 C C . PRO A 1 312 ? 15.929 11.192 3.536 1.00 84.38 312 PRO A C 1
ATOM 2344 O O . PRO A 1 312 ? 15.025 12.022 3.640 1.00 84.38 312 PRO A O 1
ATOM 2347 N N . GLY A 1 313 ? 15.912 10.226 2.607 1.00 88.00 313 GLY A N 1
ATOM 2348 C CA . GLY A 1 313 ? 14.771 9.940 1.734 1.00 88.00 313 GLY A CA 1
ATOM 2349 C C . GLY A 1 313 ? 13.591 9.277 2.460 1.00 88.00 313 GLY A C 1
ATOM 2350 O O . GLY A 1 313 ? 12.458 9.344 1.989 1.00 88.00 313 GLY A O 1
ATOM 2351 N N . GLY A 1 314 ? 13.818 8.711 3.647 1.00 90.56 314 GLY A N 1
ATOM 2352 C CA . GLY A 1 314 ? 12.813 8.020 4.449 1.00 90.56 314 GLY A CA 1
ATOM 2353 C C . GLY A 1 314 ? 12.715 6.532 4.142 1.00 90.56 314 GLY A C 1
ATOM 2354 O O . GLY A 1 314 ? 13.734 5.884 3.902 1.00 90.56 314 GLY A O 1
ATOM 2355 N N . VAL A 1 315 ? 11.503 5.979 4.204 1.00 91.06 315 VAL A N 1
ATOM 2356 C CA . VAL A 1 315 ? 11.252 4.535 4.082 1.00 91.06 315 VAL A CA 1
ATOM 2357 C C . VAL A 1 315 ? 10.128 4.274 3.088 1.00 91.06 315 VAL A C 1
ATOM 2359 O O . VAL A 1 315 ? 9.058 4.874 3.183 1.00 91.06 315 VAL A O 1
ATOM 2362 N N . ILE A 1 316 ? 10.358 3.338 2.173 1.00 93.81 316 ILE A N 1
ATOM 2363 C CA . ILE A 1 316 ? 9.333 2.738 1.321 1.00 93.81 316 ILE A CA 1
ATOM 2364 C C . ILE A 1 316 ? 9.126 1.318 1.828 1.00 93.81 316 ILE A C 1
ATOM 2366 O O . ILE A 1 316 ? 10.018 0.475 1.728 1.00 93.81 316 ILE A O 1
ATOM 2370 N N . ASN A 1 317 ? 7.951 1.072 2.392 1.00 93.38 317 ASN A N 1
ATOM 2371 C CA . ASN A 1 317 ? 7.576 -0.213 2.939 1.00 93.38 317 ASN A CA 1
ATOM 2372 C C . ASN A 1 317 ? 6.597 -0.941 2.025 1.00 93.38 317 ASN A C 1
ATOM 2374 O O . ASN A 1 317 ? 5.497 -0.455 1.778 1.00 93.38 317 ASN A O 1
ATOM 2378 N N . ASN A 1 318 ? 6.976 -2.142 1.614 1.00 95.50 318 ASN A N 1
ATOM 2379 C CA . ASN A 1 318 ? 6.116 -3.081 0.922 1.00 95.50 318 ASN A CA 1
ATOM 2380 C C . ASN A 1 318 ? 5.449 -4.023 1.926 1.00 95.50 318 ASN A C 1
ATOM 2382 O O . ASN A 1 318 ? 6.137 -4.838 2.543 1.00 95.50 318 ASN A O 1
ATOM 2386 N N . SER A 1 319 ? 4.132 -3.954 2.067 1.00 94.44 319 SER A N 1
ATOM 2387 C CA . SER A 1 319 ? 3.386 -4.942 2.845 1.00 94.44 319 SER A CA 1
ATOM 2388 C C . SER A 1 319 ? 2.926 -6.081 1.954 1.00 94.44 319 SER A C 1
ATOM 2390 O O . SER A 1 319 ? 2.478 -5.868 0.827 1.00 94.44 319 SER A O 1
ATOM 2392 N N . LEU A 1 320 ? 3.121 -7.304 2.441 1.00 94.12 320 LEU A N 1
ATOM 2393 C CA . LEU A 1 320 ? 2.727 -8.500 1.714 1.00 94.12 320 LEU A CA 1
ATOM 2394 C C . LEU A 1 320 ? 1.256 -8.827 1.946 1.00 94.12 320 LEU A C 1
ATOM 2396 O O . LEU A 1 320 ? 0.743 -8.692 3.057 1.00 94.12 320 LEU A O 1
ATOM 2400 N N . LYS A 1 321 ? 0.634 -9.383 0.907 1.00 93.56 321 LYS A N 1
ATOM 2401 C CA . LYS A 1 321 ? -0.679 -10.020 0.979 1.00 93.56 321 LYS A CA 1
ATOM 2402 C C . LYS A 1 321 ? -0.704 -11.089 2.072 1.00 93.56 321 LYS A C 1
ATOM 2404 O O . LYS A 1 321 ? 0.097 -12.026 2.066 1.00 93.56 321 LYS A O 1
ATOM 2409 N N . LYS A 1 322 ? -1.655 -10.969 2.999 1.00 92.06 322 LYS A N 1
ATOM 2410 C CA . LYS A 1 322 ? -1.878 -11.931 4.089 1.00 92.06 322 LYS A CA 1
ATOM 2411 C C . LYS A 1 322 ? -3.108 -12.786 3.824 1.00 92.06 322 LYS A C 1
ATOM 2413 O O . LYS A 1 322 ? -3.977 -12.419 3.031 1.00 92.06 322 LYS A O 1
ATOM 2418 N N . ALA A 1 323 ? -3.159 -13.940 4.482 1.00 93.56 323 ALA A N 1
ATOM 2419 C CA . ALA A 1 323 ? -4.339 -14.786 4.452 1.00 93.56 323 ALA A CA 1
ATOM 2420 C C . ALA A 1 323 ? -5.485 -14.136 5.234 1.00 93.56 323 ALA A C 1
ATOM 2422 O O . ALA A 1 323 ? -5.281 -13.660 6.350 1.00 93.56 323 ALA A O 1
ATOM 2423 N N . ASN A 1 324 ? -6.678 -14.136 4.645 1.00 90.75 324 ASN A N 1
ATOM 2424 C CA . ASN A 1 324 ? -7.887 -13.592 5.252 1.00 90.75 324 ASN A CA 1
ATOM 2425 C C . ASN A 1 324 ? -8.723 -14.741 5.839 1.00 90.75 324 ASN A C 1
ATOM 2427 O O . ASN A 1 324 ? -9.065 -15.686 5.132 1.00 90.75 324 ASN A O 1
ATOM 2431 N N . VAL A 1 325 ? -9.031 -14.691 7.136 1.00 91.25 325 VAL A N 1
ATOM 2432 C CA . VAL A 1 325 ? -9.827 -15.728 7.824 1.00 91.25 325 VAL A CA 1
ATOM 2433 C C . VAL A 1 325 ? -11.341 -15.544 7.680 1.00 91.25 325 VAL A C 1
ATOM 2435 O O . VAL A 1 325 ? -12.090 -16.444 8.053 1.00 91.25 325 VAL A O 1
ATOM 2438 N N . GLY A 1 326 ? -11.788 -14.400 7.158 1.00 88.38 326 GLY A N 1
ATOM 2439 C CA . GLY A 1 326 ? -13.196 -14.041 6.989 1.00 88.38 326 GLY A CA 1
ATOM 2440 C C . GLY A 1 326 ? -13.767 -14.333 5.601 1.00 88.38 326 GLY A C 1
ATOM 2441 O O . GLY A 1 326 ? -14.983 -14.371 5.450 1.00 88.38 326 GLY A O 1
ATOM 2442 N N . SER A 1 327 ? -12.930 -14.571 4.585 1.00 88.38 327 SER A N 1
ATOM 2443 C CA . SER A 1 327 ? -13.411 -14.760 3.211 1.00 88.38 327 SER A CA 1
ATOM 2444 C C . SER A 1 327 ? -12.612 -15.794 2.419 1.00 88.38 327 SER A C 1
ATOM 2446 O O . SER A 1 327 ? -11.403 -15.946 2.566 1.00 88.38 327 SER A O 1
ATOM 2448 N N . ASN A 1 328 ? -13.300 -16.524 1.541 1.00 95.44 328 ASN A N 1
ATOM 2449 C CA . ASN A 1 328 ? -12.685 -17.401 0.548 1.00 95.44 328 ASN A CA 1
ATOM 2450 C C . ASN A 1 328 ? -12.733 -16.714 -0.816 1.00 95.44 328 ASN A C 1
ATOM 2452 O O . ASN A 1 328 ? -13.810 -16.303 -1.240 1.00 95.44 328 ASN A O 1
ATOM 2456 N N . PHE A 1 329 ? -11.620 -16.677 -1.544 1.00 95.44 329 PHE A N 1
ATOM 2457 C CA . PHE A 1 329 ? -11.611 -16.154 -2.911 1.00 95.44 329 PHE A CA 1
ATOM 2458 C C . PHE A 1 329 ? -10.605 -16.888 -3.794 1.00 95.44 329 PHE A C 1
ATOM 2460 O O . PHE A 1 329 ? -9.700 -17.575 -3.314 1.00 95.44 329 PHE A O 1
ATOM 2467 N N . ASN A 1 330 ? -10.815 -16.785 -5.106 1.00 96.56 330 ASN A N 1
ATOM 2468 C CA . ASN A 1 330 ? -9.908 -17.304 -6.122 1.00 96.56 330 ASN A CA 1
ATOM 2469 C C . ASN A 1 330 ? -9.892 -16.303 -7.266 1.00 96.56 330 ASN A C 1
ATOM 2471 O O . ASN A 1 330 ? -10.929 -16.062 -7.881 1.00 96.56 330 ASN A O 1
ATOM 2475 N N . GLU A 1 331 ? -8.720 -15.773 -7.554 1.00 95.75 331 GLU A N 1
ATOM 2476 C CA . GLU A 1 331 ? -8.490 -14.830 -8.626 1.00 95.75 331 GLU A CA 1
ATOM 2477 C C . GLU A 1 331 ? -7.427 -15.388 -9.567 1.00 95.75 331 GLU A C 1
ATOM 2479 O O . GLU A 1 331 ? -6.425 -15.973 -9.145 1.00 95.75 331 GLU A O 1
ATOM 2484 N N . ILE A 1 332 ? -7.681 -15.233 -10.862 1.00 96.56 332 ILE A N 1
ATOM 2485 C CA . ILE A 1 332 ? -6.736 -15.543 -11.926 1.00 96.56 332 ILE A CA 1
ATOM 2486 C C . ILE A 1 332 ? -6.741 -14.339 -12.857 1.00 96.56 332 ILE A C 1
ATOM 2488 O O . ILE A 1 332 ? -7.797 -13.981 -13.379 1.00 96.56 332 ILE A O 1
ATOM 2492 N N . SER A 1 333 ? -5.572 -13.748 -13.088 1.00 95.19 333 SER A N 1
ATOM 2493 C CA . SER A 1 333 ? -5.410 -12.637 -14.023 1.00 95.19 333 SER A CA 1
ATOM 2494 C C . SER A 1 333 ? -4.486 -13.031 -15.165 1.00 95.19 333 SER A C 1
ATOM 2496 O O . SER A 1 333 ? -3.490 -13.729 -14.972 1.00 95.19 333 SER A O 1
ATOM 2498 N N . LEU A 1 334 ? -4.829 -12.573 -16.367 1.00 95.50 334 LEU A N 1
ATOM 2499 C CA . LEU A 1 334 ? -4.031 -12.736 -17.573 1.00 95.50 334 LEU A CA 1
ATOM 2500 C C . LEU A 1 334 ? -3.904 -11.377 -18.253 1.00 95.50 334 LEU A C 1
ATOM 2502 O O . LEU A 1 334 ? -4.894 -10.800 -18.703 1.00 95.50 334 LEU A O 1
ATOM 2506 N N . ARG A 1 335 ? -2.672 -10.899 -18.388 1.00 94.19 335 ARG A N 1
ATOM 2507 C CA . ARG A 1 335 ? -2.332 -9.692 -19.134 1.00 94.19 335 ARG A CA 1
ATOM 2508 C C . ARG A 1 335 ? -1.487 -10.074 -20.337 1.00 94.19 335 ARG A C 1
ATOM 2510 O O . ARG A 1 335 ? -0.464 -10.735 -20.199 1.00 94.19 335 ARG A O 1
ATOM 2517 N N . LEU A 1 336 ? -1.916 -9.644 -21.519 1.00 94.88 336 LEU A N 1
ATOM 2518 C CA . LEU A 1 336 ? -1.191 -9.827 -22.774 1.00 94.88 336 LEU A CA 1
ATOM 2519 C C . LEU A 1 336 ? -0.683 -8.468 -23.248 1.00 94.88 336 LEU A C 1
ATOM 2521 O O . LEU A 1 336 ? -1.424 -7.485 -23.224 1.00 94.88 336 LEU A O 1
ATOM 2525 N N . GLY A 1 337 ? 0.579 -8.416 -23.653 1.00 91.25 337 GLY A N 1
ATOM 2526 C CA . GLY A 1 337 ? 1.254 -7.197 -24.073 1.00 91.25 337 GLY A CA 1
ATOM 2527 C C . GLY A 1 337 ? 1.781 -7.267 -25.501 1.00 91.25 337 GLY A C 1
ATOM 2528 O O . GLY A 1 337 ? 1.687 -8.276 -26.206 1.00 91.25 337 GLY A O 1
ATOM 2529 N N . GLU A 1 338 ? 2.381 -6.161 -25.928 1.00 92.38 338 GLU A N 1
ATOM 2530 C CA . GLU A 1 338 ? 3.153 -6.128 -27.164 1.00 92.38 338 GLU A CA 1
ATOM 2531 C C . GLU A 1 338 ? 4.385 -7.043 -27.074 1.00 92.38 338 GLU A C 1
ATOM 2533 O O . GLU A 1 338 ? 4.776 -7.507 -26.004 1.00 92.38 338 GLU A O 1
ATOM 2538 N N . ARG A 1 339 ? 5.019 -7.316 -28.222 1.00 94.12 339 ARG A N 1
ATOM 2539 C CA . ARG A 1 339 ? 6.260 -8.115 -28.310 1.00 94.12 339 ARG A CA 1
ATOM 2540 C C . ARG A 1 339 ? 6.154 -9.525 -27.704 1.00 94.12 339 ARG A C 1
ATOM 2542 O O . ARG A 1 339 ? 7.166 -10.140 -27.395 1.00 94.12 339 ARG A O 1
ATOM 2549 N N . SER A 1 340 ? 4.945 -10.091 -27.664 1.00 93.62 340 SER A N 1
ATOM 2550 C CA . SER A 1 340 ? 4.642 -11.408 -27.071 1.00 93.62 340 SER A CA 1
ATOM 2551 C C . SER A 1 340 ? 4.819 -11.477 -25.548 1.00 93.62 340 SER A C 1
ATOM 2553 O O . SER A 1 340 ? 4.954 -12.580 -25.003 1.00 93.62 340 SER A O 1
ATOM 2555 N N . SER A 1 341 ? 4.812 -10.324 -24.871 1.00 94.56 341 SER A N 1
ATOM 2556 C CA . SER A 1 341 ? 4.786 -10.272 -23.413 1.00 94.56 341 SER A CA 1
ATOM 2557 C C . SER A 1 341 ? 3.464 -10.834 -22.891 1.00 94.56 341 SER A C 1
ATOM 2559 O O . SER A 1 341 ? 2.395 -10.601 -23.467 1.00 94.56 341 SER A O 1
ATOM 2561 N N . HIS A 1 342 ? 3.540 -11.611 -21.818 1.00 95.50 342 HIS A N 1
ATOM 2562 C CA . HIS A 1 342 ? 2.372 -12.101 -21.104 1.00 95.50 342 HIS A CA 1
ATOM 2563 C C . HIS A 1 342 ? 2.684 -12.233 -19.626 1.00 95.50 342 HIS A C 1
ATOM 2565 O O . HIS A 1 342 ? 3.807 -12.550 -19.238 1.00 95.50 342 HIS A O 1
ATOM 2571 N N . ARG A 1 343 ? 1.650 -12.022 -18.823 1.00 96.12 343 ARG A N 1
ATOM 2572 C CA . ARG A 1 343 ? 1.728 -12.075 -17.379 1.00 96.12 343 ARG A CA 1
ATOM 2573 C C . ARG A 1 343 ? 0.490 -12.743 -16.822 1.00 96.12 343 ARG A C 1
ATOM 2575 O O . ARG A 1 343 ? -0.633 -12.340 -17.114 1.00 96.12 343 ARG A O 1
ATOM 2582 N N . GLU A 1 344 ? 0.720 -13.766 -16.025 1.00 97.38 344 GLU A N 1
ATOM 2583 C CA . GLU A 1 344 ? -0.293 -14.619 -15.428 1.00 97.38 344 GLU A CA 1
ATOM 2584 C C . GLU A 1 344 ? -0.125 -14.558 -13.917 1.00 97.38 344 GLU A C 1
ATOM 2586 O O . GLU A 1 344 ? 0.959 -14.837 -13.396 1.00 97.38 344 GLU A O 1
ATOM 2591 N N . THR A 1 345 ? -1.189 -14.205 -13.204 1.00 97.44 345 THR A N 1
ATOM 2592 C CA . THR A 1 345 ? -1.199 -14.253 -11.742 1.00 97.44 345 THR A CA 1
ATOM 2593 C C . THR A 1 345 ? -2.314 -15.148 -11.244 1.00 97.44 345 THR A C 1
ATOM 2595 O O . THR A 1 345 ? -3.383 -15.248 -11.846 1.00 97.44 345 THR A O 1
ATOM 2598 N N . ILE A 1 346 ? -2.043 -15.809 -10.125 1.00 97.62 346 ILE A N 1
ATOM 2599 C CA . ILE A 1 346 ? -3.044 -16.523 -9.341 1.00 97.62 346 ILE A CA 1
ATOM 2600 C C . ILE A 1 346 ? -3.003 -15.986 -7.917 1.00 97.62 346 ILE A C 1
ATOM 2602 O O . ILE A 1 346 ? -1.918 -15.789 -7.369 1.00 97.62 346 ILE A O 1
ATOM 2606 N N . ASP A 1 347 ? -4.167 -15.771 -7.319 1.00 97.00 347 ASP A N 1
ATOM 2607 C CA . ASP A 1 347 ? -4.301 -15.401 -5.913 1.00 97.00 347 ASP A CA 1
ATOM 2608 C C . ASP A 1 347 ? -5.492 -16.142 -5.314 1.00 97.00 347 ASP A C 1
ATOM 2610 O O . ASP A 1 347 ? -6.644 -15.970 -5.708 1.00 97.00 347 ASP A O 1
ATOM 2614 N N . ILE A 1 348 ? -5.202 -17.062 -4.407 1.00 97.81 348 ILE A N 1
ATOM 2615 C CA . ILE A 1 348 ? -6.189 -17.973 -3.846 1.00 97.81 348 ILE A CA 1
ATOM 2616 C C . ILE A 1 348 ? -6.111 -17.875 -2.336 1.00 97.81 348 ILE A C 1
ATOM 2618 O O . ILE A 1 348 ? -5.076 -18.193 -1.756 1.00 97.81 348 ILE A O 1
ATOM 2622 N N . ASN A 1 349 ? -7.223 -17.528 -1.694 1.00 97.25 349 ASN A N 1
ATOM 2623 C CA . ASN A 1 349 ? -7.355 -17.559 -0.245 1.00 97.25 349 ASN A CA 1
ATOM 2624 C C . ASN A 1 349 ? -8.389 -18.601 0.181 1.00 97.25 349 ASN A C 1
ATOM 2626 O O . ASN A 1 349 ? -9.528 -18.606 -0.296 1.00 97.25 349 ASN A O 1
ATOM 2630 N N . ARG A 1 350 ? -7.978 -19.489 1.089 1.00 97.38 350 ARG A N 1
ATOM 2631 C CA . ARG A 1 350 ? -8.800 -20.573 1.624 1.00 97.38 350 ARG A CA 1
ATOM 2632 C C . ARG A 1 350 ? -8.803 -20.574 3.143 1.00 97.38 350 ARG A C 1
ATOM 2634 O O . ARG A 1 350 ? -7.766 -20.799 3.762 1.00 97.38 350 ARG A O 1
ATOM 2641 N N . VAL A 1 351 ? -9.980 -20.399 3.732 1.00 97.12 351 VAL A N 1
ATOM 2642 C CA . VAL A 1 351 ? -10.235 -20.600 5.159 1.00 97.12 351 VAL A CA 1
ATOM 2643 C C . VAL A 1 351 ? -10.283 -22.104 5.427 1.00 97.12 351 VAL A C 1
ATOM 2645 O O . VAL A 1 351 ? -11.091 -22.829 4.852 1.00 97.12 351 VAL A O 1
ATOM 2648 N N . ILE A 1 352 ? -9.361 -22.578 6.259 1.00 96.44 352 ILE A N 1
ATOM 2649 C CA . ILE A 1 352 ? -9.237 -23.984 6.666 1.00 96.44 352 ILE A CA 1
ATOM 2650 C C . ILE A 1 352 ? -10.014 -24.230 7.962 1.00 96.44 352 ILE A C 1
ATOM 2652 O O . ILE A 1 352 ? -10.588 -25.301 8.146 1.00 96.44 352 ILE A O 1
ATOM 2656 N N . LEU A 1 353 ? -10.018 -23.240 8.859 1.00 93.75 353 LEU A N 1
ATOM 2657 C CA . LEU A 1 353 ? -10.809 -23.224 10.086 1.00 93.75 353 LEU A CA 1
ATOM 2658 C C . LEU A 1 353 ? -11.469 -21.855 10.220 1.00 93.75 353 LEU A C 1
ATOM 2660 O O . LEU A 1 353 ? -10.765 -20.842 10.281 1.00 93.75 353 LEU A O 1
ATOM 2664 N N . ASP A 1 354 ? -12.795 -21.844 10.307 1.00 91.81 354 ASP A N 1
ATOM 2665 C CA . ASP A 1 354 ? -13.598 -20.622 10.344 1.00 91.81 354 ASP A CA 1
ATOM 2666 C C . ASP A 1 354 ? -13.125 -19.661 11.438 1.00 91.81 354 ASP A C 1
ATOM 2668 O O . ASP A 1 354 ? -12.986 -20.034 12.608 1.00 91.81 354 ASP A O 1
ATOM 2672 N N . GLY A 1 355 ? -12.814 -18.427 11.029 1.00 87.44 355 GLY A N 1
ATOM 2673 C CA . GLY A 1 355 ? -12.353 -17.353 11.909 1.00 87.44 355 GLY A CA 1
ATOM 2674 C C . GLY A 1 355 ? -11.009 -17.601 12.604 1.00 87.44 355 GLY A C 1
ATOM 2675 O O . GLY A 1 355 ? -10.651 -16.842 13.501 1.00 87.44 355 GLY A O 1
ATOM 2676 N N . ARG A 1 356 ? -10.266 -18.661 12.250 1.00 90.56 356 ARG A N 1
ATOM 2677 C CA . ARG A 1 356 ? -9.041 -19.060 12.972 1.00 90.56 356 ARG A CA 1
ATOM 2678 C C . ARG A 1 356 ? -7.840 -19.321 12.082 1.00 90.56 356 ARG A C 1
ATOM 2680 O O . ARG A 1 356 ? -6.724 -18.992 12.470 1.00 90.56 356 ARG A O 1
ATOM 2687 N N . LEU A 1 357 ? -8.035 -19.959 10.931 1.00 94.00 357 LEU A N 1
ATOM 2688 C CA . LEU A 1 357 ? -6.932 -20.366 10.068 1.00 94.00 357 LEU A CA 1
ATOM 2689 C C . LEU A 1 357 ? -7.318 -20.232 8.604 1.00 94.00 357 LEU A C 1
ATOM 2691 O O . LEU A 1 357 ? -8.285 -20.843 8.154 1.00 94.00 357 LEU A O 1
ATOM 2695 N N . ALA A 1 358 ? -6.489 -19.515 7.855 1.00 95.75 358 ALA A N 1
ATOM 2696 C CA . ALA A 1 358 ? -6.563 -19.437 6.409 1.00 95.75 358 ALA A CA 1
ATOM 2697 C C . ALA A 1 358 ? -5.177 -19.616 5.787 1.00 95.75 358 ALA A C 1
ATOM 2699 O O . ALA A 1 358 ? -4.151 -19.349 6.413 1.00 95.75 358 ALA A O 1
ATOM 2700 N N . ILE A 1 359 ? -5.165 -20.076 4.541 1.00 96.94 359 ILE A N 1
ATOM 2701 C CA . ILE A 1 359 ? -3.983 -20.200 3.697 1.00 96.94 359 ILE A CA 1
ATOM 2702 C C . ILE A 1 359 ? -4.218 -19.347 2.455 1.00 96.94 359 ILE A C 1
ATOM 2704 O O . ILE A 1 359 ? -5.246 -19.496 1.793 1.00 96.94 359 ILE A O 1
ATOM 2708 N N . ARG A 1 360 ? -3.244 -18.496 2.120 1.00 96.19 360 ARG A N 1
ATOM 2709 C CA . ARG A 1 360 ? -3.216 -17.740 0.866 1.00 96.19 360 ARG A CA 1
ATOM 2710 C C . ARG A 1 360 ? -2.052 -18.199 0.005 1.00 96.19 360 ARG A C 1
ATOM 2712 O O . ARG A 1 360 ? -0.937 -18.352 0.501 1.00 96.19 360 ARG A O 1
ATOM 2719 N N . ILE A 1 361 ? -2.324 -18.436 -1.270 1.00 96.88 361 ILE A N 1
ATOM 2720 C CA . ILE A 1 361 ? -1.347 -18.836 -2.278 1.00 96.88 361 ILE A CA 1
ATOM 2721 C C . ILE A 1 361 ? -1.397 -17.793 -3.386 1.00 96.88 361 ILE A C 1
ATOM 2723 O O . ILE A 1 361 ? -2.413 -17.670 -4.064 1.00 96.88 361 ILE A O 1
ATOM 2727 N N . ALA A 1 362 ? -0.287 -17.082 -3.570 1.00 96.75 362 ALA A N 1
ATOM 2728 C CA . ALA A 1 362 ? -0.081 -16.170 -4.684 1.00 96.75 362 ALA A CA 1
ATOM 2729 C C . ALA A 1 362 ? 1.008 -16.726 -5.608 1.00 96.75 362 ALA A C 1
ATOM 2731 O O . ALA A 1 362 ? 2.033 -17.230 -5.140 1.00 96.75 362 ALA A O 1
ATOM 2732 N N . GLY A 1 363 ? 0.792 -16.637 -6.915 1.00 96.94 363 GLY A N 1
ATOM 2733 C CA . GLY A 1 363 ? 1.731 -17.094 -7.932 1.00 96.94 363 GLY A CA 1
ATOM 2734 C C . GLY A 1 363 ? 1.796 -16.117 -9.096 1.00 96.94 363 GLY A C 1
ATOM 2735 O O . GLY A 1 363 ? 0.803 -15.475 -9.428 1.00 96.94 363 GLY A O 1
ATOM 2736 N N . LEU A 1 364 ? 2.975 -16.022 -9.703 1.00 96.75 364 LEU A N 1
ATOM 2737 C CA . LEU A 1 364 ? 3.254 -15.168 -10.848 1.00 96.75 364 LEU A CA 1
ATOM 2738 C C . LEU A 1 364 ? 4.064 -15.962 -11.870 1.00 96.75 364 LEU A C 1
ATOM 2740 O O . LEU A 1 364 ? 5.085 -16.563 -11.530 1.00 96.75 364 LEU A O 1
ATOM 2744 N N . ASN A 1 365 ? 3.620 -15.921 -13.118 1.00 96.75 365 ASN A N 1
ATOM 2745 C CA . ASN A 1 365 ? 4.418 -16.263 -14.282 1.00 96.75 365 ASN A CA 1
ATOM 2746 C C . ASN A 1 365 ? 4.456 -15.027 -15.181 1.00 96.75 365 ASN A C 1
ATOM 2748 O O . ASN A 1 365 ? 3.411 -14.540 -15.607 1.00 96.75 365 ASN A O 1
ATOM 2752 N N . ASP A 1 366 ? 5.648 -14.495 -15.426 1.00 93.50 366 ASP A N 1
ATOM 2753 C CA . ASP A 1 366 ? 5.820 -13.253 -16.173 1.00 93.50 366 ASP A CA 1
ATOM 2754 C C . ASP A 1 366 ? 6.879 -13.410 -17.257 1.00 93.50 366 ASP A C 1
ATOM 2756 O O . ASP A 1 366 ? 7.958 -13.972 -17.033 1.00 93.50 366 ASP A O 1
ATOM 2760 N N . LYS A 1 367 ? 6.560 -12.889 -18.439 1.00 91.69 367 LYS A N 1
ATOM 2761 C CA . LYS A 1 367 ? 7.452 -12.834 -19.582 1.00 91.69 367 LYS A CA 1
ATOM 2762 C C . LYS A 1 367 ? 7.368 -11.458 -20.235 1.00 91.69 367 LYS A C 1
ATOM 2764 O O . LYS A 1 367 ? 6.330 -11.073 -20.779 1.00 91.69 367 LYS A O 1
ATOM 2769 N N . PHE A 1 368 ? 8.509 -10.776 -20.240 1.00 76.44 368 PHE A N 1
ATOM 2770 C CA . PHE A 1 368 ? 8.725 -9.478 -20.879 1.00 76.44 368 PHE A CA 1
ATOM 2771 C C . PHE A 1 368 ? 9.111 -9.592 -22.355 1.00 76.44 368 PHE A C 1
ATOM 2773 O O . PHE A 1 368 ? 9.786 -10.586 -22.727 1.00 76.44 368 PHE A O 1
#

pLDDT: mean 74.33, std 22.81, range [24.53, 97.81]

Radius of gyration: 29.7 Å; chains: 1; bounding box: 84×92×87 Å